Protein AF-A0A1F8F8T4-F1 (afdb_monomer_lite)

Foldseek 3Di:
DPPPPVVVVVVVVVVVVVVVVVVVVVVCVVCDPDHPVVVVVVVVVVVVVVVVVVVVVVVVVVVCCVPVVVVVVVVVVVVVVVVVVVVVVVVLVVLVVLLVVLVVLLVLLVVLLVLLVVLLVLLVVLLVVVCQQAVDCVLCVVLVVCSVCSVVVSVVLVVVSVVLVVCSVPDDSVCSVVCNVVSVVSSVVSNVSSCSNVVSVVSVVLLVVLVVCLVVLLVVLVVLLVVLVVLCPDPQHDVVLVVLLVQLVVLSVVLVVLVVPPSNHPSNSSSVSSVSSVVSSVSSNVSSVVSVVVVVCVVVVDPPPPPPPPDDDDDDDDDDDDDDDDDDDDDDDDDDDDDDDDDD

Radius of gyration: 51.49 Å; chains: 1; bounding box: 57×127×138 Å

pLDDT: mean 81.11, std 18.57, range [30.52, 96.69]

Organism: NCBI:txid1802675

Structure (mmCIF, N/CA/C/O backbone):
data_AF-A0A1F8F8T4-F1
#
_entry.id   AF-A0A1F8F8T4-F1
#
loop_
_atom_site.group_PDB
_atom_site.id
_atom_site.type_symbol
_atom_site.label_atom_id
_atom_site.label_alt_id
_atom_site.label_comp_id
_atom_site.label_asym_id
_atom_site.label_entity_id
_atom_site.label_seq_id
_atom_site.pdbx_PDB_ins_code
_atom_site.Cartn_x
_atom_site.Cartn_y
_atom_site.Cartn_z
_atom_site.occupancy
_atom_site.B_iso_or_equiv
_atom_site.auth_seq_id
_atom_site.auth_comp_id
_atom_site.auth_asym_id
_atom_site.auth_atom_id
_atom_site.pdbx_PDB_model_num
ATOM 1 N N . MET A 1 1 ? -13.991 -102.427 -106.342 1.00 53.12 1 MET A N 1
ATOM 2 C CA . MET A 1 1 ? -14.404 -103.183 -105.143 1.00 53.12 1 MET A CA 1
ATOM 3 C C . MET A 1 1 ? -13.195 -103.294 -104.207 1.00 53.12 1 MET A C 1
ATOM 5 O O . MET A 1 1 ? -12.746 -104.389 -103.933 1.00 53.12 1 MET A O 1
ATOM 9 N N . GLU A 1 2 ? -12.636 -102.164 -103.752 1.00 51.50 2 GLU A N 1
ATOM 10 C CA . GLU A 1 2 ? -11.414 -102.132 -102.910 1.00 51.50 2 GLU A CA 1
ATOM 11 C C . GLU A 1 2 ? -11.477 -101.013 -101.848 1.00 51.50 2 GLU A C 1
ATOM 13 O O . GLU A 1 2 ? -10.465 -100.485 -101.405 1.00 51.50 2 GLU A O 1
ATOM 18 N N . LEU A 1 3 ? -12.690 -100.624 -101.436 1.00 50.94 3 LEU A N 1
ATOM 19 C CA . LEU A 1 3 ? -12.916 -99.470 -100.557 1.00 50.94 3 LEU A CA 1
ATOM 20 C C . LEU A 1 3 ? -12.883 -99.793 -99.048 1.00 50.94 3 LEU A C 1
ATOM 22 O O . LEU A 1 3 ? -12.855 -98.865 -98.256 1.00 50.94 3 LEU A O 1
ATOM 26 N N . ASN A 1 4 ? -12.854 -101.060 -98.612 1.00 53.75 4 ASN A N 1
ATOM 27 C CA . ASN A 1 4 ? -13.254 -101.363 -97.223 1.00 53.75 4 ASN A CA 1
ATOM 28 C C . ASN A 1 4 ? -12.146 -101.789 -96.242 1.00 53.75 4 ASN A C 1
ATOM 30 O O . ASN A 1 4 ? -12.403 -101.779 -95.044 1.00 53.75 4 ASN A O 1
ATOM 34 N N . ASN A 1 5 ? -10.928 -102.125 -96.683 1.00 52.25 5 ASN A N 1
ATOM 35 C CA . ASN A 1 5 ? -9.870 -102.574 -95.754 1.00 52.25 5 ASN A CA 1
ATOM 36 C C . ASN A 1 5 ? -8.852 -101.485 -95.368 1.00 52.25 5 ASN A C 1
ATOM 38 O O . ASN A 1 5 ? -8.223 -101.591 -94.320 1.00 52.25 5 ASN A O 1
ATOM 42 N N . ALA A 1 6 ? -8.694 -100.426 -96.168 1.00 53.56 6 ALA A N 1
ATOM 43 C CA . ALA A 1 6 ? -7.734 -99.353 -95.882 1.00 53.56 6 ALA A CA 1
ATOM 44 C C . ALA A 1 6 ? -8.232 -98.349 -94.823 1.00 53.56 6 ALA A C 1
ATOM 46 O O . ALA A 1 6 ? -7.433 -97.667 -94.186 1.00 53.56 6 ALA A O 1
ATOM 47 N N . THR A 1 7 ? -9.546 -98.263 -94.615 1.00 58.56 7 THR A N 1
ATOM 48 C CA . THR A 1 7 ? -10.172 -97.283 -93.718 1.00 58.56 7 THR A CA 1
ATOM 49 C C . THR A 1 7 ? -9.933 -97.599 -92.241 1.00 58.56 7 THR A C 1
ATOM 51 O O . THR A 1 7 ? -9.659 -96.689 -91.467 1.00 58.56 7 THR A O 1
ATOM 54 N N . ASN A 1 8 ? -9.921 -98.878 -91.854 1.00 60.19 8 ASN A N 1
ATOM 55 C CA . ASN A 1 8 ? -9.754 -99.267 -90.447 1.00 60.19 8 ASN A CA 1
ATOM 56 C C . ASN A 1 8 ? -8.320 -99.046 -89.928 1.00 60.19 8 ASN A C 1
ATOM 58 O O . ASN A 1 8 ? -8.133 -98.662 -88.779 1.00 60.19 8 ASN A O 1
ATOM 62 N N . ALA A 1 9 ? -7.299 -99.208 -90.776 1.00 60.09 9 ALA A N 1
ATOM 63 C CA . ALA A 1 9 ? -5.903 -98.959 -90.392 1.00 60.09 9 ALA A CA 1
ATOM 64 C C . ALA A 1 9 ? -5.559 -97.457 -90.276 1.00 60.09 9 ALA A C 1
ATOM 66 O O . ALA A 1 9 ? -4.613 -97.072 -89.581 1.00 60.09 9 ALA A O 1
ATOM 67 N N . ALA A 1 10 ? -6.313 -96.593 -90.964 1.00 61.56 10 ALA A N 1
ATOM 68 C CA . ALA A 1 10 ? -6.128 -95.145 -90.901 1.00 61.56 10 ALA A CA 1
ATOM 69 C C . ALA A 1 10 ? -6.666 -94.548 -89.589 1.00 61.56 10 ALA A C 1
ATOM 71 O O . ALA A 1 10 ? -6.075 -93.607 -89.056 1.00 61.56 10 ALA A O 1
ATOM 72 N N . GLU A 1 11 ? -7.748 -95.106 -89.038 1.00 61.19 11 GLU A N 1
ATOM 73 C CA . GLU A 1 11 ? -8.345 -94.606 -87.795 1.00 61.19 11 GLU A CA 1
ATOM 74 C C . GLU A 1 11 ? -7.488 -94.907 -86.556 1.00 61.19 11 GLU A C 1
ATOM 76 O O . GLU A 1 11 ? -7.289 -94.013 -85.730 1.00 61.19 11 GLU A O 1
ATOM 81 N N . GLU A 1 12 ? -6.891 -96.100 -86.444 1.00 61.47 12 GLU A N 1
ATOM 82 C CA . GLU A 1 12 ? -6.024 -96.445 -85.300 1.00 61.47 12 GLU A CA 1
ATOM 83 C C . GLU A 1 12 ? -4.771 -95.551 -85.217 1.00 61.47 12 GLU A C 1
ATOM 85 O O . GLU A 1 12 ? -4.405 -95.074 -84.137 1.00 61.47 12 GLU A O 1
ATOM 90 N N . ASN A 1 13 ? -4.155 -95.228 -86.361 1.00 61.50 13 ASN A N 1
ATOM 91 C CA . ASN A 1 13 ? -3.002 -94.321 -86.420 1.00 61.50 13 ASN A CA 1
ATOM 92 C C . ASN A 1 13 ? -3.341 -92.892 -85.970 1.00 61.50 13 ASN A C 1
ATOM 94 O O . ASN A 1 13 ? -2.505 -92.212 -85.364 1.00 61.50 13 ASN A O 1
ATOM 98 N N . LEU A 1 14 ? -4.567 -92.436 -86.239 1.00 71.75 14 LEU A N 1
ATOM 99 C CA . LEU A 1 14 ? -5.027 -91.100 -85.870 1.00 71.75 14 LEU A CA 1
ATOM 100 C C . LEU A 1 14 ? -5.273 -90.971 -84.357 1.00 71.75 14 LEU A C 1
ATOM 102 O O . LEU A 1 14 ? -5.032 -89.915 -83.768 1.00 71.75 14 LEU A O 1
ATOM 106 N N . VAL A 1 15 ? -5.730 -92.047 -83.709 1.00 71.38 15 VAL A N 1
ATOM 107 C CA . VA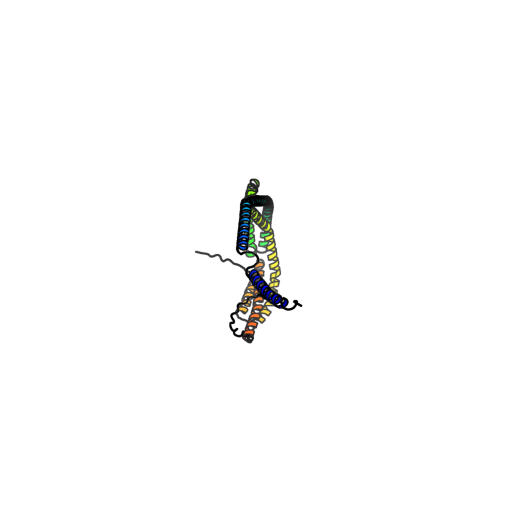L A 1 15 ? -5.910 -92.085 -82.249 1.00 71.38 15 VAL A CA 1
ATOM 108 C C . VAL A 1 15 ? -4.556 -92.045 -81.538 1.00 71.38 15 VAL A C 1
ATOM 110 O O . VAL A 1 15 ? -4.381 -91.265 -80.599 1.00 71.38 15 VAL A O 1
ATOM 113 N N . PHE A 1 16 ? -3.572 -92.808 -82.021 1.00 71.19 16 PHE A N 1
ATOM 114 C CA . PHE A 1 16 ? -2.226 -92.811 -81.446 1.00 71.19 16 PHE A CA 1
ATOM 115 C C . PHE A 1 16 ? -1.541 -91.437 -81.545 1.00 71.19 16 PHE A C 1
ATOM 117 O O . PHE A 1 16 ? -1.013 -90.930 -80.554 1.00 71.19 16 PHE A O 1
ATOM 124 N N . THR A 1 17 ? -1.608 -90.778 -82.708 1.00 71.56 17 THR A N 1
ATOM 125 C CA . THR A 1 17 ? -1.013 -89.438 -82.888 1.00 71.56 17 THR A CA 1
ATOM 126 C C . THR A 1 17 ? -1.653 -88.390 -81.981 1.00 71.56 17 THR A C 1
ATOM 128 O O . THR A 1 17 ? -0.941 -87.569 -81.400 1.00 71.56 17 THR A O 1
ATOM 131 N N . LYS A 1 18 ? -2.977 -88.435 -81.788 1.00 75.56 18 LYS A N 1
ATOM 132 C CA . LYS A 1 18 ? -3.666 -87.526 -80.858 1.00 75.56 18 LYS A CA 1
ATOM 133 C C . LYS A 1 18 ? -3.209 -87.712 -79.410 1.00 75.56 18 LYS A C 1
ATOM 135 O O . LYS A 1 18 ? -3.022 -86.717 -78.713 1.00 75.56 18 LYS A O 1
ATOM 140 N N . ALA A 1 19 ? -2.987 -88.951 -78.967 1.00 70.12 19 ALA A N 1
ATOM 141 C CA . ALA A 1 19 ? -2.512 -89.229 -77.612 1.00 70.12 19 ALA A CA 1
ATOM 142 C C . ALA A 1 19 ? -1.089 -88.690 -77.364 1.00 70.12 19 ALA A C 1
ATOM 144 O O . ALA A 1 19 ? -0.828 -88.102 -76.315 1.00 70.12 19 ALA A O 1
ATOM 145 N N . VAL A 1 20 ? -0.186 -88.813 -78.345 1.00 75.12 20 VAL A N 1
ATOM 146 C CA . VAL A 1 20 ? 1.187 -88.280 -78.253 1.00 75.12 20 VAL A CA 1
ATOM 147 C C . VAL A 1 20 ? 1.193 -86.751 -78.181 1.00 75.12 20 VAL A C 1
ATOM 149 O O . VAL A 1 20 ? 1.875 -86.177 -77.334 1.00 75.12 20 VAL A O 1
ATOM 152 N N . ILE A 1 21 ? 0.394 -86.085 -79.020 1.00 76.81 21 ILE A N 1
ATOM 153 C CA . ILE A 1 21 ? 0.291 -84.617 -79.029 1.00 76.81 21 ILE A CA 1
ATOM 154 C C . ILE A 1 21 ? -0.268 -84.104 -77.695 1.00 76.81 21 ILE A C 1
ATOM 156 O O . ILE A 1 21 ? 0.249 -83.132 -77.144 1.00 76.81 21 ILE A O 1
ATOM 160 N N . ALA A 1 22 ? -1.278 -84.779 -77.138 1.00 76.38 22 ALA A N 1
ATOM 161 C CA . ALA A 1 22 ? -1.823 -84.429 -75.828 1.00 76.38 22 ALA A CA 1
ATOM 162 C C . ALA A 1 22 ? -0.776 -84.580 -74.707 1.00 76.38 22 ALA A C 1
ATOM 164 O O . ALA A 1 22 ? -0.656 -83.695 -73.860 1.00 76.38 22 ALA A O 1
ATOM 165 N N . GLY A 1 23 ? 0.030 -85.649 -74.740 1.00 66.06 23 GLY A N 1
ATOM 166 C CA . GLY A 1 23 ? 1.131 -85.848 -73.793 1.00 66.06 23 GLY A CA 1
ATOM 167 C C . GLY A 1 23 ? 2.223 -84.774 -73.891 1.00 66.06 23 GLY A C 1
ATOM 168 O O . GLY A 1 23 ? 2.709 -84.295 -72.868 1.00 66.06 23 GLY A O 1
ATOM 169 N N . MET A 1 24 ? 2.581 -84.347 -75.106 1.00 70.19 24 MET A N 1
ATOM 170 C CA . MET A 1 24 ? 3.585 -83.295 -75.320 1.00 70.19 24 MET A CA 1
ATOM 171 C C . MET A 1 24 ? 3.094 -81.910 -74.886 1.00 70.19 24 MET A C 1
ATOM 173 O O . MET A 1 24 ? 3.857 -81.163 -74.274 1.00 70.19 24 MET A O 1
ATOM 177 N N . ASN A 1 25 ? 1.824 -81.582 -75.133 1.00 67.44 25 ASN A N 1
ATOM 178 C CA . ASN A 1 25 ? 1.254 -80.307 -74.693 1.00 67.44 25 ASN A CA 1
ATOM 179 C C . ASN A 1 25 ? 1.212 -80.195 -73.162 1.00 67.44 25 ASN A C 1
ATOM 181 O O . ASN A 1 25 ? 1.568 -79.148 -72.625 1.00 67.44 25 ASN A O 1
ATOM 185 N N . GLY A 1 26 ? 0.885 -81.284 -72.453 1.00 66.62 26 GLY A N 1
ATOM 186 C CA . GLY A 1 26 ? 0.913 -81.300 -70.985 1.00 66.62 26 GLY A CA 1
ATOM 187 C C . GLY A 1 26 ? 2.312 -81.079 -70.390 1.00 66.62 26 GLY A C 1
ATOM 188 O O . GLY A 1 26 ? 2.447 -80.479 -69.325 1.00 66.62 26 GLY A O 1
ATOM 189 N N . LEU A 1 27 ? 3.371 -81.505 -71.088 1.00 60.03 27 LEU A N 1
ATOM 190 C CA . LEU A 1 27 ? 4.754 -81.248 -70.670 1.00 60.03 27 LEU A CA 1
ATOM 191 C C . LEU A 1 27 ? 5.174 -79.786 -70.882 1.00 60.03 27 LEU A C 1
ATOM 193 O O . LEU A 1 27 ? 5.864 -79.228 -70.032 1.00 60.03 27 LEU A O 1
ATOM 197 N N . ILE A 1 28 ? 4.754 -79.151 -71.977 1.00 64.19 28 ILE A N 1
ATOM 198 C CA . ILE A 1 28 ? 5.074 -77.741 -72.262 1.00 64.19 28 ILE A CA 1
ATOM 199 C C . ILE A 1 28 ? 4.410 -76.818 -71.229 1.00 64.19 28 ILE A C 1
ATOM 201 O O . ILE A 1 28 ? 5.055 -75.911 -70.699 1.00 64.19 28 ILE A O 1
ATOM 205 N N . GLU A 1 29 ? 3.162 -77.110 -70.862 1.00 64.56 29 GLU A N 1
ATOM 206 C CA . GLU A 1 29 ? 2.413 -76.331 -69.873 1.00 64.56 29 GLU A CA 1
ATOM 207 C C . GLU A 1 29 ? 3.038 -76.410 -68.465 1.00 64.56 29 GLU A C 1
ATOM 209 O O . GLU A 1 29 ? 3.056 -75.417 -67.736 1.00 64.56 29 GLU A O 1
ATOM 214 N N . PHE A 1 30 ? 3.641 -77.549 -68.096 1.00 62.06 30 PHE A N 1
ATOM 215 C CA . PHE A 1 30 ? 4.267 -77.729 -66.780 1.00 62.06 30 PHE A CA 1
ATOM 216 C C . PHE A 1 30 ? 5.595 -76.963 -66.612 1.00 62.06 30 PHE A C 1
ATOM 218 O O . PHE A 1 30 ? 5.908 -76.504 -65.513 1.00 62.06 30 PHE A O 1
ATOM 225 N N . PHE A 1 31 ? 6.385 -76.789 -67.679 1.00 61.19 31 PHE A N 1
ATOM 226 C CA . PHE A 1 31 ? 7.677 -76.081 -67.613 1.00 61.19 31 PHE A CA 1
ATOM 227 C C . PHE A 1 31 ? 7.585 -74.578 -67.958 1.00 61.19 31 PHE A C 1
ATOM 229 O O . PHE A 1 31 ? 8.476 -73.797 -67.586 1.00 61.19 31 PHE A O 1
ATOM 236 N N . GLY A 1 32 ? 6.469 -74.157 -68.563 1.00 60.25 32 GLY A N 1
ATOM 237 C CA . GLY A 1 32 ? 6.180 -72.783 -68.968 1.00 60.25 32 GLY A CA 1
ATOM 238 C C . GLY A 1 32 ? 6.978 -72.336 -70.199 1.00 60.25 32 GLY A C 1
ATOM 239 O O . GLY A 1 32 ? 8.147 -72.676 -70.356 1.00 60.25 32 GLY A O 1
ATOM 240 N N . ASP A 1 33 ? 6.361 -71.501 -71.041 1.00 61.91 33 ASP A N 1
ATOM 241 C CA . ASP A 1 33 ? 6.831 -71.163 -72.400 1.00 61.91 33 ASP A CA 1
ATOM 242 C C . ASP A 1 33 ? 8.213 -70.489 -72.501 1.00 61.91 33 ASP A C 1
ATOM 244 O O . ASP A 1 33 ? 8.780 -70.405 -73.591 1.00 61.91 33 ASP A O 1
ATOM 248 N N . LYS A 1 34 ? 8.783 -69.996 -71.391 1.00 62.91 34 LYS A N 1
ATOM 249 C CA . LYS A 1 34 ? 10.108 -69.356 -71.380 1.00 62.91 34 LYS A CA 1
ATOM 250 C C . LYS A 1 34 ? 11.128 -70.162 -70.567 1.00 62.91 34 LYS A C 1
ATOM 252 O O . LYS A 1 34 ? 10.899 -70.418 -69.373 1.00 62.91 34 LYS A O 1
ATOM 257 N N . PRO A 1 35 ? 12.297 -70.492 -71.150 1.00 64.69 35 PRO A N 1
ATOM 258 C CA . PRO A 1 35 ? 13.330 -71.250 -70.459 1.00 64.69 35 PRO A CA 1
ATOM 259 C C . PRO A 1 35 ? 13.808 -70.498 -69.208 1.00 64.69 35 PRO A C 1
ATOM 261 O O . PRO A 1 35 ? 13.933 -69.274 -69.202 1.00 64.69 35 PRO A O 1
ATOM 264 N N . TYR A 1 36 ? 14.086 -71.237 -68.130 1.00 64.25 36 TYR A N 1
ATOM 265 C CA . TYR A 1 36 ? 14.508 -70.703 -66.824 1.00 64.25 36 TYR A CA 1
ATOM 266 C C . TYR A 1 36 ? 15.645 -69.665 -66.920 1.00 64.25 36 TYR A C 1
ATOM 268 O O . TYR A 1 36 ? 15.632 -68.669 -66.197 1.00 64.25 36 TYR A O 1
ATOM 276 N N . ALA A 1 37 ? 16.574 -69.856 -67.862 1.00 68.06 37 ALA A N 1
ATOM 277 C CA . ALA A 1 37 ? 17.683 -68.941 -68.122 1.00 68.06 37 ALA A CA 1
ATOM 278 C C . ALA A 1 37 ? 17.226 -67.504 -68.444 1.00 68.06 37 ALA A C 1
ATOM 280 O O . ALA A 1 37 ? 17.766 -66.561 -67.872 1.00 68.06 37 ALA A O 1
ATOM 281 N N . GLN A 1 38 ? 16.177 -67.325 -69.256 1.00 72.56 38 GLN A N 1
ATOM 282 C CA . GLN A 1 38 ? 15.666 -65.991 -69.601 1.00 72.56 38 GLN A CA 1
ATOM 283 C C . GLN A 1 38 ? 15.030 -65.281 -68.401 1.00 72.56 38 GLN A C 1
ATOM 285 O O . GLN A 1 38 ? 15.257 -64.094 -68.192 1.00 72.56 38 GLN A O 1
ATOM 290 N N . ARG A 1 39 ? 14.286 -66.005 -67.554 1.00 66.19 39 ARG A N 1
ATOM 291 C CA . ARG A 1 39 ? 13.703 -65.429 -66.325 1.00 66.19 39 ARG A CA 1
ATOM 292 C C . ARG A 1 39 ? 14.780 -65.003 -65.323 1.00 66.19 39 ARG A C 1
ATOM 294 O O . ARG A 1 39 ? 14.593 -64.032 -64.593 1.00 66.19 39 ARG A O 1
ATOM 301 N N . LEU A 1 40 ? 15.902 -65.724 -65.279 1.00 72.94 40 LEU A N 1
ATOM 302 C CA . LEU A 1 40 ? 17.042 -65.379 -64.432 1.00 72.94 40 LEU A CA 1
ATOM 303 C C . LEU A 1 40 ? 17.775 -64.129 -64.948 1.00 72.94 40 LEU A C 1
ATOM 305 O O . LEU A 1 40 ? 18.176 -63.286 -64.150 1.00 72.94 40 LEU A O 1
ATOM 309 N N . GLU A 1 41 ? 17.915 -63.983 -66.266 1.00 76.38 41 GLU A N 1
ATOM 310 C CA . GLU A 1 41 ? 18.515 -62.800 -66.894 1.00 76.38 41 GLU A CA 1
ATOM 311 C C . GLU A 1 41 ? 17.643 -61.550 -66.746 1.00 76.38 41 GLU A C 1
ATOM 313 O O . GLU A 1 41 ? 18.154 -60.495 -66.375 1.00 76.38 41 GLU A O 1
ATOM 318 N N . GLU A 1 42 ? 16.326 -61.667 -66.935 1.00 75.12 42 GLU A N 1
ATOM 319 C CA . GLU A 1 42 ? 15.382 -60.563 -66.716 1.00 75.12 42 GLU A CA 1
ATOM 320 C C . GLU A 1 42 ? 15.417 -60.070 -65.258 1.00 75.12 42 GLU A C 1
ATOM 322 O O . GLU A 1 42 ? 15.421 -58.862 -65.016 1.00 75.12 42 GLU A O 1
ATOM 327 N N . ARG A 1 43 ? 15.522 -60.981 -64.276 1.00 77.62 43 ARG A N 1
ATOM 328 C CA . ARG A 1 43 ? 15.683 -60.611 -62.858 1.00 77.62 43 ARG A CA 1
ATOM 329 C C . ARG A 1 43 ? 17.013 -59.917 -62.584 1.00 77.62 43 ARG A C 1
ATOM 331 O O . ARG A 1 43 ? 17.017 -58.901 -61.901 1.00 77.62 43 ARG A O 1
ATOM 338 N N . ARG A 1 44 ? 18.119 -60.398 -63.163 1.00 77.50 44 ARG A N 1
ATOM 339 C CA . ARG A 1 44 ? 19.433 -59.741 -63.037 1.00 77.50 44 ARG A CA 1
ATOM 340 C C . ARG A 1 44 ? 19.437 -58.342 -63.648 1.00 77.50 44 ARG A C 1
ATOM 342 O O . ARG A 1 44 ? 19.994 -57.429 -63.054 1.00 77.50 44 ARG A O 1
ATOM 349 N N . LEU A 1 45 ? 18.791 -58.155 -64.799 1.00 79.81 45 LEU A N 1
ATOM 350 C CA . LEU A 1 45 ? 18.653 -56.843 -65.438 1.00 79.81 45 LEU A CA 1
ATOM 351 C C . LEU A 1 45 ? 17.756 -55.900 -64.626 1.00 79.81 45 LEU A C 1
ATOM 353 O O . LEU A 1 45 ? 18.049 -54.710 -64.536 1.00 79.81 45 LEU A O 1
ATOM 357 N N . ALA A 1 46 ? 16.685 -56.410 -64.014 1.00 79.19 46 ALA A N 1
ATOM 358 C CA . ALA A 1 46 ? 15.830 -55.624 -63.128 1.00 79.19 46 ALA A CA 1
ATOM 359 C C . ALA A 1 46 ? 16.555 -55.221 -61.832 1.00 79.19 46 ALA A C 1
ATOM 361 O O . ALA A 1 46 ? 16.453 -54.071 -61.415 1.00 79.19 46 ALA A O 1
ATOM 362 N N . GLU A 1 47 ? 17.333 -56.127 -61.234 1.00 80.44 47 GLU A N 1
ATOM 363 C CA . GLU A 1 47 ? 18.170 -55.841 -60.060 1.00 80.44 47 GLU A CA 1
ATOM 364 C C . GLU A 1 47 ? 19.282 -54.834 -60.381 1.00 80.44 47 GLU A C 1
ATOM 366 O O . GLU A 1 47 ? 19.543 -53.937 -59.583 1.00 80.44 47 GLU A O 1
ATOM 371 N N . GLN A 1 48 ? 19.899 -54.925 -61.564 1.00 80.62 48 GLN A N 1
ATOM 372 C CA . GLN A 1 48 ? 20.893 -53.949 -62.021 1.00 80.62 48 GLN A CA 1
ATOM 373 C C . GLN A 1 48 ? 20.278 -52.566 -62.240 1.00 80.62 48 GLN A C 1
ATOM 375 O O . GLN A 1 48 ? 20.826 -51.582 -61.753 1.00 80.62 48 GLN A O 1
ATOM 380 N N . LYS A 1 49 ? 19.110 -52.482 -62.888 1.00 80.75 49 LYS A N 1
ATOM 381 C CA . LYS A 1 49 ? 18.392 -51.210 -63.065 1.00 80.75 49 LYS A CA 1
ATOM 382 C C . LYS A 1 49 ? 17.947 -50.607 -61.734 1.00 80.75 49 LYS A C 1
ATOM 384 O O . LYS A 1 49 ? 18.123 -49.412 -61.530 1.00 80.75 49 LYS A O 1
ATOM 389 N N . ALA A 1 50 ? 17.436 -51.422 -60.811 1.00 79.06 50 ALA A N 1
ATOM 390 C CA . ALA A 1 50 ? 17.081 -50.963 -59.470 1.00 79.06 50 ALA A CA 1
ATOM 391 C C . ALA A 1 50 ? 18.313 -50.434 -58.713 1.00 79.06 50 ALA A C 1
ATOM 393 O O . ALA A 1 50 ? 18.259 -49.359 -58.122 1.00 79.06 50 ALA A O 1
ATOM 394 N N . ALA A 1 51 ? 19.450 -51.132 -58.803 1.00 79.38 51 ALA A N 1
ATOM 395 C CA . ALA A 1 51 ? 20.700 -50.691 -58.191 1.00 79.38 51 ALA A CA 1
ATOM 396 C C . ALA A 1 51 ? 21.256 -49.398 -58.821 1.00 79.38 51 ALA A C 1
ATOM 398 O O . ALA A 1 51 ? 21.843 -48.575 -58.116 1.00 79.38 51 ALA A O 1
ATOM 399 N N . GLU A 1 52 ? 21.085 -49.197 -60.129 1.00 80.69 52 GLU A N 1
ATOM 400 C CA . GLU A 1 52 ? 21.462 -47.957 -60.818 1.00 80.69 52 GLU A CA 1
ATOM 401 C C . GLU A 1 52 ? 20.551 -46.785 -60.436 1.00 80.69 52 GLU A C 1
ATOM 403 O O . GLU A 1 52 ? 21.044 -45.698 -60.130 1.00 80.69 52 GLU A O 1
ATOM 408 N N . GLU A 1 53 ? 19.236 -47.000 -60.370 1.00 80.88 53 GLU A N 1
ATOM 409 C CA . GLU A 1 53 ? 18.282 -45.989 -59.906 1.00 80.88 53 GLU A CA 1
ATOM 410 C C . GLU A 1 53 ? 18.533 -45.590 -58.447 1.00 80.88 53 GLU A C 1
ATOM 412 O O . GLU A 1 53 ? 18.498 -44.401 -58.115 1.00 80.88 53 GLU A O 1
ATOM 417 N N . ASP A 1 54 ? 18.855 -46.553 -57.580 1.00 80.62 54 ASP A N 1
ATOM 418 C CA . ASP A 1 54 ? 19.204 -46.289 -56.184 1.00 80.62 54 ASP A CA 1
ATOM 419 C C . ASP A 1 54 ? 20.514 -45.498 -56.061 1.00 80.62 54 ASP A C 1
ATOM 421 O O . ASP A 1 54 ? 20.611 -44.591 -55.229 1.00 80.62 54 ASP A O 1
ATOM 425 N N . ARG A 1 55 ? 21.503 -45.760 -56.927 1.00 80.56 55 ARG A N 1
ATOM 426 C CA . ARG A 1 55 ? 22.735 -44.956 -57.000 1.00 80.56 55 ARG A CA 1
ATOM 427 C C . ARG A 1 55 ? 22.456 -43.525 -57.443 1.00 80.56 55 ARG A C 1
ATOM 429 O O . ARG A 1 55 ? 22.938 -42.596 -56.799 1.00 80.56 55 ARG A O 1
ATOM 436 N N . LEU A 1 56 ? 21.633 -43.330 -58.473 1.00 81.62 56 LEU A N 1
ATOM 437 C CA . LEU A 1 56 ? 21.258 -41.994 -58.946 1.00 81.62 56 LEU A CA 1
ATOM 438 C C . LEU A 1 56 ? 20.483 -41.212 -57.878 1.00 81.62 56 LEU A C 1
ATOM 440 O O . LEU A 1 56 ? 20.756 -40.033 -57.657 1.00 81.62 56 LEU A O 1
ATOM 444 N N . ARG A 1 57 ? 19.566 -41.863 -57.151 1.00 78.50 57 ARG A N 1
ATOM 445 C CA . ARG A 1 57 ? 18.861 -41.251 -56.010 1.00 78.50 57 ARG A CA 1
ATOM 446 C C . ARG A 1 57 ? 19.817 -40.910 -54.868 1.00 78.50 57 ARG A C 1
ATOM 448 O O . ARG A 1 57 ? 19.695 -39.839 -54.270 1.00 78.50 57 ARG A O 1
ATOM 455 N N . ALA A 1 58 ? 20.788 -41.773 -54.571 1.00 80.50 58 ALA A N 1
ATOM 456 C CA . ALA A 1 58 ? 21.808 -41.505 -53.559 1.00 80.50 58 ALA A CA 1
ATOM 457 C C . ALA A 1 58 ? 22.705 -40.312 -53.945 1.00 80.50 58 ALA A C 1
ATOM 459 O O . ALA A 1 58 ? 23.003 -39.458 -53.111 1.00 80.50 58 ALA A O 1
ATOM 460 N N . GLU A 1 59 ? 23.091 -40.192 -55.215 1.00 82.31 59 GLU A N 1
ATOM 461 C CA . GLU A 1 59 ? 23.874 -39.058 -55.716 1.00 82.31 59 G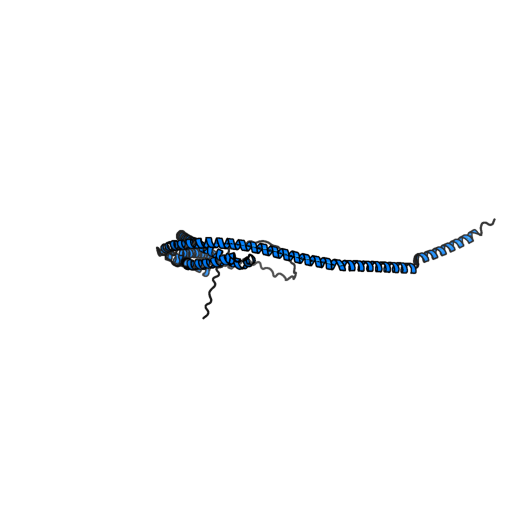LU A CA 1
ATOM 462 C C . GLU A 1 59 ? 23.069 -37.754 -55.738 1.00 82.31 59 GLU A C 1
ATOM 464 O O . GLU A 1 59 ? 23.566 -36.714 -55.297 1.00 82.31 59 GLU A O 1
ATOM 469 N N . GLN A 1 60 ? 21.804 -37.796 -56.162 1.00 81.12 60 GLN A N 1
ATOM 470 C CA . GLN A 1 60 ? 20.917 -36.631 -56.138 1.00 81.12 60 GLN A CA 1
ATOM 471 C C . GLN A 1 60 ? 20.646 -36.150 -54.708 1.00 81.12 60 GLN A C 1
ATOM 473 O O . GLN A 1 60 ? 20.731 -34.952 -54.439 1.00 81.12 60 GLN A O 1
ATOM 478 N N . THR A 1 61 ? 20.385 -37.061 -53.767 1.00 79.50 61 THR A N 1
ATOM 479 C CA . THR A 1 61 ? 20.176 -36.705 -52.352 1.00 79.50 61 THR A CA 1
ATOM 480 C C . THR A 1 61 ? 21.448 -36.176 -51.699 1.00 79.50 61 THR A C 1
ATOM 482 O O . THR A 1 61 ? 21.384 -35.188 -50.969 1.00 79.50 61 THR A O 1
ATOM 485 N N . LYS A 1 62 ? 22.615 -36.755 -52.004 1.00 81.56 62 LYS A N 1
ATOM 486 C CA . LYS A 1 62 ? 23.912 -36.247 -51.538 1.00 81.56 62 LYS A CA 1
ATOM 487 C C . LYS A 1 62 ? 24.173 -34.831 -52.048 1.00 81.56 62 LYS A C 1
ATOM 489 O O . LYS A 1 62 ? 24.534 -33.961 -51.259 1.00 81.56 62 LYS A O 1
ATOM 494 N N . THR A 1 63 ? 23.955 -34.592 -53.340 1.00 80.19 63 THR A N 1
ATOM 495 C CA . THR A 1 63 ? 24.135 -33.269 -53.957 1.00 80.19 63 THR A CA 1
ATOM 496 C C . THR A 1 63 ? 23.148 -32.257 -53.373 1.00 80.19 63 THR A C 1
ATOM 498 O O . THR A 1 63 ? 23.546 -31.160 -52.992 1.00 80.19 63 THR A O 1
ATOM 501 N N . PHE A 1 64 ? 21.878 -32.638 -53.201 1.00 82.69 64 PHE A N 1
ATOM 502 C CA . PHE A 1 64 ? 20.870 -31.801 -52.549 1.00 82.69 64 PHE A CA 1
ATOM 503 C C . PHE A 1 64 ? 21.254 -31.454 -51.106 1.00 82.69 64 PHE A C 1
ATOM 505 O O . PHE A 1 64 ? 21.229 -30.282 -50.745 1.00 82.69 64 PHE A O 1
ATOM 512 N N . LEU A 1 65 ? 21.666 -32.429 -50.288 1.00 84.69 65 LEU A N 1
ATOM 513 C CA . LEU A 1 65 ? 22.095 -32.194 -48.903 1.00 84.69 65 LEU A CA 1
ATOM 514 C C . LEU A 1 65 ? 23.345 -31.309 -48.822 1.00 84.69 65 LEU A C 1
ATOM 516 O O . LEU A 1 65 ? 23.422 -30.456 -47.938 1.00 84.69 65 LEU A O 1
ATOM 520 N N . MET A 1 66 ? 24.286 -31.467 -49.759 1.00 82.75 66 MET A N 1
ATOM 521 C CA . MET A 1 66 ? 25.515 -30.670 -49.824 1.00 82.75 66 MET A CA 1
ATOM 522 C C . MET A 1 66 ? 25.236 -29.172 -50.000 1.00 82.75 66 MET A C 1
ATOM 524 O O . MET A 1 66 ? 26.003 -28.361 -49.490 1.00 82.75 66 MET A O 1
ATOM 528 N N . PHE A 1 67 ? 24.132 -28.800 -50.656 1.00 84.44 67 PHE A N 1
ATOM 529 C CA . PHE A 1 67 ? 23.721 -27.401 -50.811 1.00 84.44 67 PHE A CA 1
ATOM 530 C C . PHE A 1 67 ? 22.639 -26.977 -49.806 1.00 84.44 67 PHE A C 1
ATOM 532 O O . PHE A 1 67 ? 22.738 -25.906 -49.217 1.00 84.44 67 PHE A O 1
ATOM 539 N N . ALA A 1 68 ? 21.640 -27.817 -49.536 1.00 87.00 68 ALA A N 1
ATOM 540 C CA . ALA A 1 68 ? 20.514 -27.478 -48.668 1.00 87.00 68 ALA A CA 1
ATOM 541 C C . ALA A 1 68 ? 20.940 -27.235 -47.211 1.00 87.00 68 ALA A C 1
ATOM 543 O O . ALA A 1 68 ? 20.485 -26.271 -46.595 1.00 87.00 68 ALA A O 1
ATOM 544 N N . VAL A 1 69 ? 21.834 -28.065 -46.662 1.00 85.69 69 VAL A N 1
ATOM 545 C CA . VAL A 1 69 ? 22.308 -27.927 -45.273 1.00 85.69 69 VAL A CA 1
ATOM 546 C C . VAL A 1 69 ? 23.031 -26.590 -45.044 1.00 85.69 69 VAL A C 1
ATOM 548 O O . VAL A 1 69 ? 22.628 -25.869 -44.127 1.00 85.69 69 VAL A O 1
ATOM 551 N N . PRO A 1 70 ? 24.035 -26.186 -45.852 1.00 89.62 70 PRO A N 1
ATOM 552 C CA . PRO A 1 70 ? 24.664 -24.881 -45.673 1.00 89.62 70 PRO A CA 1
ATOM 553 C C . PRO A 1 70 ? 23.704 -23.720 -45.952 1.00 89.62 70 PRO A C 1
ATOM 555 O O . PRO A 1 70 ? 23.750 -22.730 -45.225 1.00 89.62 70 PRO A O 1
ATOM 558 N N . THR A 1 71 ? 22.789 -23.824 -46.924 1.00 89.81 71 THR A N 1
ATOM 559 C CA . THR A 1 71 ? 21.796 -22.762 -47.170 1.00 89.81 71 THR A CA 1
ATOM 560 C C . THR A 1 71 ? 20.873 -22.550 -45.968 1.00 89.81 71 THR A C 1
ATOM 562 O O . THR A 1 71 ? 20.679 -21.413 -45.538 1.00 89.81 71 THR A O 1
ATOM 565 N N . VAL A 1 72 ? 20.342 -23.623 -45.374 1.00 91.38 72 VAL A N 1
ATOM 566 C CA . VAL A 1 72 ? 19.505 -23.531 -44.165 1.00 91.38 72 VAL A CA 1
ATOM 567 C C . VAL A 1 72 ? 20.311 -22.997 -42.979 1.00 91.38 72 VAL A C 1
ATOM 569 O O . VAL A 1 72 ? 19.807 -22.156 -42.235 1.00 91.38 72 VAL A O 1
ATOM 572 N N . ALA A 1 73 ? 21.573 -23.410 -42.825 1.00 91.06 73 ALA A N 1
ATOM 573 C CA . ALA A 1 73 ? 22.450 -22.892 -41.777 1.00 91.06 73 ALA A CA 1
ATOM 574 C C . ALA A 1 73 ? 22.690 -21.377 -41.916 1.00 91.06 73 ALA A C 1
ATOM 576 O O . ALA A 1 73 ? 22.575 -20.644 -40.934 1.00 91.06 73 ALA A O 1
ATOM 577 N N . VAL A 1 74 ? 22.942 -20.882 -43.133 1.00 93.94 74 VAL A N 1
ATOM 578 C CA . VAL A 1 74 ? 23.096 -19.441 -43.405 1.00 93.94 74 VAL A CA 1
ATOM 579 C C . VAL A 1 74 ? 21.809 -18.680 -43.085 1.00 93.94 74 VAL A C 1
ATOM 581 O O . VAL A 1 74 ? 21.861 -17.647 -42.418 1.00 93.94 74 VAL A O 1
ATOM 584 N N . LEU A 1 75 ? 20.644 -19.196 -43.491 1.00 93.75 75 LEU A N 1
ATOM 585 C CA . LEU A 1 75 ? 19.353 -18.574 -43.178 1.00 93.75 75 LEU A CA 1
ATOM 586 C C . LEU A 1 75 ? 19.072 -18.539 -41.670 1.00 93.75 75 LEU A C 1
ATOM 588 O O . LEU A 1 75 ? 18.567 -17.534 -41.171 1.00 93.75 75 LEU A O 1
ATOM 592 N N . ALA A 1 76 ? 19.437 -19.588 -40.930 1.00 92.31 76 ALA A N 1
ATOM 593 C CA . ALA A 1 76 ? 19.306 -19.618 -39.476 1.00 92.31 76 ALA A CA 1
ATOM 594 C C . ALA A 1 76 ? 20.195 -18.559 -38.800 1.00 92.31 76 ALA A C 1
ATOM 596 O O . ALA A 1 76 ? 19.729 -17.839 -37.915 1.00 92.31 76 ALA A O 1
ATOM 597 N N . VAL A 1 77 ? 21.446 -18.404 -39.251 1.00 93.62 77 VAL A N 1
ATOM 598 C CA . VAL A 1 77 ? 22.365 -17.368 -38.746 1.00 93.62 77 VAL A CA 1
ATOM 599 C C . VAL A 1 77 ? 21.840 -15.965 -39.060 1.00 93.62 77 VAL A C 1
ATOM 601 O O . VAL A 1 77 ? 21.807 -15.112 -38.174 1.00 93.62 77 VAL A O 1
ATOM 604 N N . LEU A 1 78 ? 21.362 -15.721 -40.284 1.00 93.06 78 LEU A N 1
ATOM 605 C CA . LEU A 1 78 ? 20.741 -14.445 -40.654 1.00 93.06 78 LEU A CA 1
ATOM 606 C C . LEU A 1 78 ? 19.489 -14.159 -39.812 1.00 93.06 78 LEU A C 1
ATOM 608 O O . LEU A 1 78 ? 19.323 -13.043 -39.320 1.00 93.06 78 LEU A O 1
ATOM 612 N N . GLY A 1 79 ? 18.647 -15.169 -39.580 1.00 93.06 79 GLY A N 1
ATOM 613 C CA . GLY A 1 79 ? 17.482 -15.072 -38.702 1.00 93.06 79 GLY A CA 1
ATOM 614 C C . GLY A 1 79 ? 17.855 -14.695 -37.265 1.00 93.06 79 GLY A C 1
ATOM 615 O O . GLY A 1 79 ? 17.231 -13.803 -36.687 1.00 93.06 79 GLY A O 1
ATOM 616 N N . LEU A 1 80 ? 18.912 -15.300 -36.709 1.00 93.44 80 LEU A N 1
ATOM 617 C CA . LEU A 1 80 ? 19.444 -14.948 -35.387 1.00 93.44 80 LEU A CA 1
ATOM 618 C C . LEU A 1 80 ? 19.951 -13.502 -35.340 1.00 93.44 80 LEU A C 1
ATOM 620 O O . LEU A 1 80 ? 19.618 -12.772 -34.408 1.00 93.44 80 LEU A O 1
ATOM 624 N N . ILE A 1 81 ? 20.691 -13.054 -36.359 1.00 93.75 81 ILE A N 1
ATOM 625 C CA . ILE A 1 81 ? 21.175 -11.667 -36.451 1.00 93.75 81 ILE A CA 1
ATOM 626 C C . ILE A 1 81 ? 19.995 -10.685 -36.474 1.00 93.75 81 ILE A C 1
ATOM 628 O O . ILE A 1 81 ? 19.983 -9.714 -35.713 1.00 93.75 81 ILE A O 1
ATOM 632 N N . ILE A 1 82 ? 18.972 -10.949 -37.295 1.00 94.12 82 ILE A N 1
ATOM 633 C CA . ILE A 1 82 ? 17.760 -10.119 -37.374 1.00 94.12 82 ILE A CA 1
ATOM 634 C C . ILE A 1 82 ? 17.041 -10.085 -36.021 1.00 94.12 82 ILE A C 1
ATOM 636 O O . ILE A 1 82 ? 16.655 -9.008 -35.559 1.00 94.12 82 ILE A O 1
ATOM 640 N N . ALA A 1 83 ? 16.900 -11.234 -35.352 1.00 93.69 83 ALA A N 1
ATOM 641 C CA . ALA A 1 83 ? 16.290 -11.318 -34.029 1.00 93.69 83 ALA A CA 1
ATOM 642 C C . ALA A 1 83 ? 17.071 -10.500 -32.984 1.00 93.69 83 ALA A C 1
ATOM 644 O O . ALA A 1 83 ? 16.463 -9.741 -32.226 1.00 93.69 83 ALA A O 1
ATOM 645 N N . CYS A 1 84 ? 18.406 -10.571 -32.984 1.00 93.81 84 CYS A N 1
ATOM 646 C CA . CYS A 1 84 ? 19.261 -9.762 -32.113 1.00 93.81 84 CYS A CA 1
ATOM 647 C C . CYS A 1 84 ? 19.103 -8.256 -32.377 1.00 93.81 84 CYS A C 1
ATOM 649 O O . CYS A 1 84 ? 18.985 -7.474 -31.430 1.00 93.81 84 CYS A O 1
ATOM 651 N N . ILE A 1 85 ? 19.047 -7.832 -33.645 1.00 94.56 85 ILE A N 1
ATOM 652 C CA . ILE A 1 85 ? 18.827 -6.424 -34.016 1.00 94.56 85 ILE A CA 1
ATOM 653 C C . ILE A 1 85 ? 17.443 -5.954 -33.553 1.00 94.56 85 ILE A C 1
ATOM 655 O O . ILE A 1 85 ? 17.318 -4.869 -32.978 1.00 94.56 85 ILE A O 1
ATOM 659 N N . ALA A 1 86 ? 16.403 -6.764 -33.763 1.00 93.44 86 ALA A N 1
ATOM 660 C CA . ALA A 1 86 ? 15.047 -6.450 -33.325 1.00 93.44 86 ALA A CA 1
ATOM 661 C C . ALA A 1 86 ? 14.954 -6.346 -31.794 1.00 93.44 86 ALA A C 1
ATOM 663 O O . ALA A 1 86 ? 14.371 -5.389 -31.278 1.00 93.44 86 ALA A O 1
ATOM 664 N N . ALA A 1 87 ? 15.569 -7.280 -31.062 1.00 93.25 87 ALA A N 1
ATOM 665 C CA . ALA A 1 87 ? 15.641 -7.253 -29.603 1.00 93.25 87 ALA A CA 1
ATOM 666 C C . ALA A 1 87 ? 16.362 -5.995 -29.096 1.00 93.25 87 ALA A C 1
ATOM 668 O O . ALA A 1 87 ? 15.857 -5.313 -28.202 1.00 93.25 87 ALA A O 1
ATOM 669 N N . LYS A 1 88 ? 17.489 -5.627 -29.722 1.00 93.94 88 LYS A N 1
ATOM 670 C CA . LYS A 1 88 ? 18.220 -4.396 -29.404 1.00 93.94 88 LYS A CA 1
ATOM 671 C C . LYS A 1 88 ? 17.357 -3.155 -29.636 1.00 93.94 88 LYS A C 1
ATOM 673 O O . LYS A 1 88 ? 17.212 -2.358 -28.718 1.00 93.94 88 LYS A O 1
ATOM 678 N N . ARG A 1 89 ? 16.712 -3.017 -30.801 1.00 92.81 89 ARG A N 1
ATOM 679 C CA . ARG A 1 89 ? 15.822 -1.875 -31.099 1.00 92.81 89 ARG A CA 1
ATOM 680 C C . ARG A 1 89 ? 14.670 -1.754 -30.103 1.00 92.81 89 ARG A C 1
ATOM 682 O O . ARG A 1 89 ? 14.360 -0.651 -29.663 1.00 92.81 89 ARG A O 1
ATOM 689 N N . ARG A 1 90 ? 14.055 -2.877 -29.712 1.00 93.62 90 ARG A N 1
ATOM 690 C CA . ARG A 1 90 ? 13.007 -2.891 -28.677 1.00 93.62 90 ARG A CA 1
ATOM 691 C C . ARG A 1 90 ? 13.541 -2.400 -27.335 1.00 93.62 90 ARG A C 1
ATOM 693 O O . ARG A 1 90 ? 12.896 -1.574 -26.697 1.00 93.62 90 ARG A O 1
ATOM 700 N N . ARG A 1 91 ? 14.726 -2.865 -26.929 1.00 93.38 91 ARG A N 1
ATOM 701 C CA . ARG A 1 91 ? 15.376 -2.426 -25.688 1.00 93.38 91 ARG A CA 1
ATOM 702 C C . ARG A 1 91 ? 15.727 -0.938 -25.720 1.00 93.38 91 ARG A C 1
ATOM 704 O O . ARG A 1 91 ? 15.497 -0.255 -24.731 1.00 93.38 91 ARG A O 1
ATOM 711 N N . GLU A 1 92 ? 16.223 -0.426 -26.842 1.00 93.06 92 GLU A N 1
ATOM 712 C CA . GLU A 1 92 ? 16.485 1.007 -27.021 1.00 93.06 92 GLU A CA 1
ATOM 713 C C . GLU A 1 92 ? 15.201 1.836 -26.918 1.00 93.06 92 GLU A C 1
ATOM 715 O O . GLU A 1 92 ? 15.176 2.837 -26.206 1.00 93.06 92 GLU A O 1
ATOM 720 N N . GLY A 1 93 ? 14.123 1.406 -27.582 1.00 93.81 93 GLY A N 1
ATOM 721 C CA . GLY A 1 93 ? 12.817 2.060 -27.492 1.00 93.81 93 GLY A CA 1
ATOM 722 C C . GLY A 1 93 ? 12.271 2.083 -26.064 1.00 93.81 93 GLY A C 1
ATOM 723 O O . GLY A 1 93 ? 11.843 3.133 -25.591 1.00 93.81 93 GLY A O 1
ATOM 724 N N . TYR A 1 94 ? 12.360 0.954 -25.355 1.00 94.88 94 TYR A N 1
ATOM 725 C CA . TYR A 1 94 ? 11.985 0.854 -23.943 1.00 94.88 94 TYR A CA 1
ATOM 726 C C . TYR A 1 94 ? 12.775 1.833 -23.067 1.00 94.88 94 TYR A C 1
ATOM 728 O O . TYR A 1 94 ? 12.179 2.600 -22.318 1.00 94.88 94 TYR A O 1
ATOM 736 N N . LEU A 1 95 ? 14.104 1.851 -23.192 1.00 94.69 95 LEU A N 1
ATOM 737 C CA . LEU A 1 95 ? 14.962 2.701 -22.366 1.00 94.69 95 LEU A CA 1
ATOM 738 C C . LEU A 1 95 ? 14.762 4.196 -22.653 1.00 94.69 95 LEU A C 1
ATOM 740 O O . LEU A 1 95 ? 14.743 4.995 -21.723 1.00 94.69 95 LEU A O 1
ATOM 744 N N . LYS A 1 96 ? 14.546 4.582 -23.918 1.00 94.00 96 LYS A N 1
ATOM 745 C CA . LYS A 1 96 ? 14.166 5.960 -24.276 1.00 94.00 96 LYS A CA 1
ATOM 746 C C . LYS A 1 96 ? 12.814 6.352 -23.682 1.00 94.00 96 LYS A C 1
ATOM 748 O O . LYS A 1 96 ? 12.678 7.455 -23.167 1.00 94.00 96 LYS A O 1
ATOM 753 N N . GLY A 1 97 ? 11.831 5.452 -23.737 1.00 94.94 97 GLY A N 1
ATOM 754 C CA . GLY A 1 97 ? 10.528 5.671 -23.109 1.00 94.94 97 GLY A CA 1
ATOM 755 C C . GLY A 1 97 ? 10.648 5.856 -21.597 1.00 94.94 97 GLY A C 1
ATOM 756 O O . GLY A 1 97 ? 10.074 6.794 -21.049 1.00 94.94 97 GLY A O 1
ATOM 757 N N . LEU A 1 98 ? 11.454 5.014 -20.946 1.00 94.75 98 LEU A N 1
ATOM 758 C CA . LEU A 1 98 ? 11.711 5.086 -19.511 1.00 94.75 98 LEU A CA 1
ATOM 759 C C . LEU A 1 98 ? 12.452 6.367 -19.117 1.00 94.75 98 LEU A C 1
ATOM 761 O O . LEU A 1 98 ? 12.132 6.954 -18.094 1.00 94.75 98 LEU A O 1
ATOM 765 N N . PHE A 1 99 ? 13.393 6.832 -19.941 1.00 95.00 99 PHE A N 1
ATOM 766 C CA . PHE A 1 99 ? 14.092 8.098 -19.721 1.00 95.00 99 PHE A CA 1
ATOM 767 C C . PHE A 1 99 ? 13.110 9.276 -19.675 1.00 95.00 99 PHE A C 1
ATOM 769 O O . PHE A 1 99 ? 13.069 10.002 -18.691 1.00 95.00 99 PHE A O 1
ATOM 776 N N . VAL A 1 100 ? 12.234 9.389 -20.679 1.00 95.62 100 VAL A N 1
ATOM 777 C CA . VAL A 1 100 ? 11.193 10.432 -20.720 1.00 95.62 100 VAL A CA 1
ATOM 778 C C . VAL A 1 100 ? 10.197 10.285 -19.566 1.00 95.62 100 VAL A C 1
ATOM 780 O O . VAL A 1 100 ? 9.677 11.275 -19.057 1.00 95.62 100 VAL A O 1
ATOM 783 N N . GLN A 1 101 ? 9.883 9.055 -19.156 1.00 95.44 101 GLN A N 1
ATOM 784 C CA . GLN A 1 101 ? 9.016 8.828 -18.004 1.00 95.44 101 GLN A CA 1
ATOM 785 C C . GLN A 1 101 ? 9.674 9.301 -16.704 1.00 95.44 101 GLN A C 1
ATOM 787 O O . GLN A 1 101 ? 9.032 10.024 -15.946 1.00 95.44 101 GLN A O 1
ATOM 792 N N . ASN A 1 102 ? 10.943 8.953 -16.481 1.00 95.25 102 ASN A N 1
ATOM 793 C CA . ASN A 1 102 ? 11.704 9.406 -15.323 1.00 95.25 102 ASN A CA 1
ATOM 794 C C . ASN A 1 102 ? 11.743 10.936 -15.261 1.00 95.25 102 ASN A C 1
ATOM 796 O O . ASN A 1 102 ? 11.492 11.492 -14.200 1.00 95.25 102 ASN A O 1
ATOM 800 N N . GLU A 1 103 ? 11.973 11.618 -16.386 1.00 95.06 103 GLU A N 1
ATOM 801 C CA . GLU A 1 103 ? 11.953 13.084 -16.455 1.00 95.06 103 GLU A CA 1
ATOM 802 C C . GLU A 1 103 ? 10.617 13.665 -15.963 1.00 95.06 103 GLU A C 1
ATOM 804 O O . GLU A 1 103 ? 10.581 14.568 -15.124 1.00 95.06 103 GLU A O 1
ATOM 809 N N . ARG A 1 104 ? 9.490 13.109 -16.429 1.00 96.12 104 ARG A N 1
ATOM 810 C CA . ARG A 1 104 ? 8.155 13.536 -15.976 1.00 96.12 104 ARG A CA 1
ATOM 811 C C . ARG A 1 104 ? 7.933 13.254 -14.496 1.00 96.12 104 ARG A C 1
ATOM 813 O O . ARG A 1 104 ? 7.319 14.068 -13.811 1.00 96.12 104 ARG A O 1
ATOM 820 N N . ASP A 1 105 ? 8.381 12.102 -14.016 1.00 96.12 105 ASP A N 1
ATOM 821 C CA . ASP A 1 105 ? 8.196 11.693 -12.626 1.00 96.12 105 ASP A CA 1
ATOM 822 C C . ASP A 1 105 ? 9.070 12.528 -11.673 1.00 96.12 105 ASP A C 1
ATOM 824 O O . ASP A 1 105 ? 8.601 12.891 -10.595 1.00 96.12 105 ASP A O 1
ATOM 828 N N . ILE A 1 106 ? 10.269 12.938 -12.103 1.00 95.44 106 ILE A N 1
ATOM 829 C CA . ILE A 1 106 ? 11.120 13.930 -11.425 1.00 95.44 106 ILE A CA 1
ATOM 830 C C . ILE A 1 106 ? 10.378 15.269 -11.301 1.00 95.44 106 ILE A C 1
ATOM 832 O O . ILE A 1 106 ? 10.243 15.796 -10.195 1.00 95.44 106 ILE A O 1
ATOM 836 N N . GLN A 1 107 ? 9.813 15.790 -12.399 1.00 95.94 107 GLN A N 1
ATOM 837 C CA . GLN A 1 107 ? 9.058 17.052 -12.358 1.00 95.94 107 GLN A CA 1
ATOM 838 C C . GLN A 1 107 ? 7.819 16.964 -11.461 1.00 95.94 107 GLN A C 1
ATOM 840 O O . GLN A 1 107 ? 7.567 17.845 -10.641 1.00 95.94 107 GLN A O 1
ATOM 845 N N . ARG A 1 108 ? 7.066 15.863 -11.539 1.00 96.62 108 ARG A N 1
ATOM 846 C CA . ARG A 1 108 ? 5.931 15.628 -10.635 1.00 96.62 108 ARG A CA 1
ATOM 847 C C . ARG A 1 108 ? 6.368 15.574 -9.184 1.00 96.62 108 ARG A C 1
ATOM 849 O O . ARG A 1 108 ? 5.682 16.113 -8.320 1.00 96.62 108 ARG A O 1
ATOM 856 N N . ALA A 1 109 ? 7.485 14.920 -8.894 1.00 95.56 109 ALA A N 1
ATOM 857 C CA . ALA A 1 109 ? 7.967 14.843 -7.533 1.00 95.56 109 ALA A CA 1
ATOM 858 C C . ALA A 1 109 ? 8.335 16.217 -6.973 1.00 95.56 109 ALA A C 1
ATOM 860 O O . ALA A 1 109 ? 8.011 16.496 -5.822 1.00 95.56 109 ALA A O 1
ATOM 861 N N . LYS A 1 110 ? 8.915 17.099 -7.793 1.00 95.25 110 LYS A N 1
ATOM 862 C CA . LYS A 1 110 ? 9.147 18.502 -7.436 1.00 95.25 110 LYS A CA 1
ATOM 863 C C . LYS A 1 110 ? 7.856 19.205 -7.021 1.00 95.25 110 LYS A C 1
ATOM 865 O O . LYS A 1 110 ? 7.793 19.796 -5.945 1.00 95.25 110 LYS A O 1
ATOM 870 N N . GLU A 1 111 ? 6.802 19.082 -7.828 1.00 96.25 111 GLU A N 1
ATOM 871 C CA . GLU A 1 111 ? 5.482 19.634 -7.501 1.00 96.25 111 GLU A CA 1
ATOM 872 C C . GLU A 1 111 ? 4.922 19.052 -6.193 1.00 96.25 111 GLU A C 1
ATOM 874 O O . GLU A 1 111 ? 4.385 19.786 -5.359 1.00 96.25 111 GLU A O 1
ATOM 879 N N . TYR A 1 112 ? 5.050 17.738 -5.986 1.00 96.69 112 TYR A N 1
ATOM 880 C CA . TYR A 1 112 ? 4.578 17.080 -4.768 1.00 96.69 112 TYR A CA 1
ATOM 881 C C . TYR A 1 112 ? 5.390 17.452 -3.530 1.00 96.69 112 TYR A C 1
ATOM 883 O O . TYR A 1 112 ? 4.799 17.557 -2.462 1.00 96.69 112 TYR A O 1
ATOM 891 N N . LEU A 1 113 ? 6.694 17.710 -3.644 1.00 95.06 113 LEU A N 1
ATOM 892 C CA . LEU A 1 113 ? 7.500 18.190 -2.521 1.00 95.06 113 LEU A CA 1
ATOM 893 C C . LEU A 1 113 ? 7.092 19.605 -2.099 1.00 95.06 113 LEU A C 1
ATOM 895 O O . LEU A 1 113 ? 6.964 19.866 -0.906 1.00 95.06 113 LEU A O 1
ATOM 899 N N . VAL A 1 114 ? 6.774 20.491 -3.049 1.00 95.00 114 VAL A N 1
ATOM 900 C CA . VAL A 1 114 ? 6.196 21.809 -2.727 1.00 95.00 114 VAL A CA 1
ATOM 901 C C . VAL A 1 114 ? 4.853 21.650 -2.007 1.00 95.00 114 VAL A C 1
ATOM 903 O O . VAL A 1 114 ? 4.614 22.283 -0.976 1.00 95.00 114 VAL A O 1
ATOM 906 N N . LYS A 1 115 ? 3.980 20.764 -2.508 1.00 95.12 115 LYS A N 1
ATOM 907 C CA . LYS A 1 115 ? 2.709 20.443 -1.839 1.00 95.12 115 LYS A CA 1
ATOM 908 C C . LYS A 1 115 ? 2.927 19.850 -0.448 1.00 95.12 115 LYS A C 1
ATOM 910 O O . LYS A 1 115 ? 2.203 20.223 0.465 1.00 95.12 115 LYS A O 1
ATOM 915 N N . ALA A 1 116 ? 3.918 18.980 -0.271 1.00 94.44 116 ALA A N 1
ATOM 916 C CA . ALA A 1 116 ? 4.266 18.372 1.008 1.00 94.44 116 ALA A CA 1
ATOM 917 C C . ALA A 1 116 ? 4.692 19.410 2.045 1.00 94.44 116 ALA A C 1
ATOM 919 O O . ALA A 1 116 ? 4.244 19.331 3.185 1.00 94.44 116 ALA A O 1
ATOM 920 N N . THR A 1 117 ? 5.478 20.415 1.659 1.00 93.75 117 THR A N 1
ATOM 921 C CA . THR A 1 117 ? 5.850 21.520 2.555 1.00 93.75 117 THR A CA 1
ATOM 922 C C . THR A 1 117 ? 4.618 22.291 3.034 1.00 93.75 117 THR A C 1
ATOM 924 O O . THR A 1 117 ? 4.450 22.510 4.232 1.00 93.75 117 THR A O 1
ATOM 927 N N . ASN A 1 118 ? 3.704 22.638 2.125 1.00 94.38 118 ASN A N 1
ATOM 928 C CA . ASN A 1 118 ? 2.464 23.331 2.491 1.00 94.38 118 ASN A CA 1
ATOM 929 C C . ASN A 1 118 ? 1.548 22.452 3.358 1.00 94.38 118 ASN A C 1
ATOM 931 O O . ASN A 1 118 ? 1.039 22.900 4.386 1.00 94.38 118 ASN A O 1
ATOM 935 N N . ALA A 1 119 ? 1.382 21.183 2.978 1.00 93.25 119 ALA A N 1
ATOM 936 C CA . ALA A 1 119 ? 0.583 20.209 3.712 1.00 93.25 119 ALA A CA 1
ATOM 937 C C . ALA A 1 119 ? 1.151 19.943 5.110 1.00 93.25 119 ALA A C 1
ATOM 939 O O . ALA A 1 119 ? 0.388 19.731 6.044 1.00 93.25 119 ALA A O 1
ATOM 940 N N . GLN A 1 120 ? 2.472 19.983 5.286 1.00 93.50 120 GLN A N 1
ATOM 941 C CA . GLN A 1 120 ? 3.122 19.830 6.584 1.00 93.50 120 GLN A CA 1
ATOM 942 C C . GLN A 1 120 ? 2.798 21.002 7.524 1.00 93.50 120 GLN A C 1
ATOM 944 O O . GLN A 1 120 ? 2.514 20.772 8.703 1.00 93.50 120 GLN A O 1
ATOM 949 N N . LEU A 1 121 ? 2.782 22.238 7.016 1.00 92.56 121 LEU A N 1
ATOM 950 C CA . LEU A 1 121 ? 2.385 23.418 7.790 1.00 92.56 121 LEU A CA 1
ATOM 951 C C . LEU A 1 121 ? 0.902 23.369 8.178 1.00 92.56 121 LEU A C 1
ATOM 953 O O . LEU A 1 121 ? 0.559 23.604 9.338 1.00 92.56 121 LEU A O 1
ATOM 957 N N . GLU A 1 122 ? 0.031 23.007 7.235 1.00 93.69 122 GLU A N 1
ATOM 958 C CA . GLU A 1 122 ? -1.400 22.831 7.503 1.00 93.69 122 GLU A CA 1
ATOM 959 C C . GLU A 1 122 ? -1.659 21.681 8.489 1.00 93.69 122 GLU A C 1
ATOM 961 O O . GLU A 1 122 ? -2.444 21.814 9.426 1.00 93.69 122 GLU A O 1
ATOM 966 N N . ALA A 1 123 ? -0.971 20.551 8.327 1.00 93.19 123 ALA A N 1
ATOM 967 C CA . ALA A 1 123 ? -1.092 19.414 9.229 1.00 93.19 123 ALA A CA 1
ATOM 968 C C . ALA A 1 123 ? -0.681 19.792 10.658 1.00 93.19 123 ALA A C 1
ATOM 970 O O . ALA A 1 123 ? -1.338 19.374 11.608 1.00 93.19 123 ALA A O 1
ATOM 971 N N . ARG A 1 124 ? 0.359 20.625 10.828 1.00 93.25 124 ARG A N 1
ATOM 972 C CA . ARG A 1 124 ? 0.759 21.144 12.146 1.00 93.25 124 ARG A CA 1
ATOM 973 C C . ARG A 1 124 ? -0.323 21.998 12.794 1.00 93.25 124 ARG A C 1
ATOM 975 O O . ARG A 1 124 ? -0.602 21.797 13.973 1.00 93.25 124 ARG A O 1
ATOM 982 N N . SER A 1 125 ? -0.926 22.935 12.063 1.00 91.81 125 SER A N 1
ATOM 983 C CA . SER A 1 125 ? -1.966 23.800 12.636 1.00 91.81 125 SER A CA 1
ATOM 984 C C . SER A 1 125 ? -3.214 23.000 13.020 1.00 91.81 125 SER A C 1
ATOM 986 O O . SER A 1 125 ? -3.732 23.165 14.125 1.00 91.81 125 SER A O 1
ATOM 988 N N . ARG A 1 126 ? -3.640 22.062 12.168 1.00 91.56 126 ARG A N 1
ATOM 989 C CA . ARG A 1 126 ? -4.751 21.145 12.464 1.00 91.56 126 ARG A CA 1
ATOM 990 C C . ARG A 1 126 ? -4.447 20.210 13.630 1.00 91.56 126 ARG A C 1
ATOM 992 O O . ARG A 1 126 ? -5.311 19.995 14.469 1.00 91.56 126 ARG A O 1
ATOM 999 N N . LEU A 1 127 ? -3.219 19.701 13.740 1.00 91.69 127 LEU A N 1
ATOM 1000 C CA . LEU A 1 127 ? -2.821 18.838 14.855 1.00 91.69 127 LEU A CA 1
ATOM 1001 C C . LEU A 1 127 ? -3.001 19.542 16.207 1.00 91.69 127 LEU A C 1
ATOM 1003 O O . LEU A 1 127 ? -3.458 18.912 17.154 1.00 91.69 127 LEU A O 1
ATOM 1007 N N . VAL A 1 128 ? -2.700 20.841 16.304 1.00 90.12 128 VAL A N 1
ATOM 1008 C CA . VAL A 1 128 ? -2.926 21.615 17.540 1.00 90.12 128 VAL A CA 1
ATOM 1009 C C . VAL A 1 128 ? -4.411 21.642 17.907 1.00 90.12 128 VAL A C 1
ATOM 1011 O O . VAL A 1 128 ? -4.761 21.407 19.064 1.00 90.12 128 VAL A O 1
ATOM 1014 N N . VAL A 1 129 ? -5.286 21.870 16.924 1.00 87.31 129 VAL A N 1
ATOM 1015 C CA . VAL A 1 129 ? -6.743 21.834 17.124 1.00 87.31 129 VAL A CA 1
ATOM 1016 C C . VAL A 1 129 ? -7.197 20.434 17.538 1.00 87.31 129 VAL A C 1
ATOM 1018 O O . VAL A 1 129 ? -7.967 20.295 18.488 1.00 87.31 129 VAL A O 1
ATOM 1021 N N . LEU A 1 130 ? -6.677 19.394 16.886 1.00 86.50 130 LEU A N 1
ATOM 1022 C CA . LEU A 1 130 ? -6.999 18.007 17.192 1.00 86.50 130 LEU A CA 1
ATOM 1023 C C . LEU A 1 130 ? -6.605 17.627 18.626 1.00 86.50 130 LEU A C 1
ATOM 1025 O O . LEU A 1 130 ? -7.402 17.001 19.322 1.00 86.50 130 LEU A O 1
ATOM 1029 N N . ILE A 1 131 ? -5.411 18.030 19.075 1.00 88.19 131 ILE A N 1
ATOM 1030 C CA . ILE A 1 131 ? -4.929 17.811 20.447 1.00 88.19 131 ILE A CA 1
ATOM 1031 C C . ILE A 1 131 ? -5.822 18.544 21.452 1.00 88.19 131 ILE A C 1
ATOM 1033 O O . ILE A 1 131 ? -6.164 17.975 22.486 1.00 88.19 131 ILE A O 1
ATOM 1037 N N . ALA A 1 132 ? -6.223 19.781 21.149 1.00 83.56 132 ALA A N 1
ATOM 1038 C CA . ALA A 1 132 ? -7.107 20.555 22.017 1.00 83.56 132 ALA A CA 1
ATOM 1039 C C . ALA A 1 132 ? -8.500 19.916 22.147 1.00 83.56 132 ALA A C 1
ATOM 1041 O O . ALA A 1 132 ? -9.080 19.922 23.227 1.00 83.56 132 ALA A O 1
ATOM 1042 N N . GLN A 1 133 ? -9.026 19.344 21.062 1.00 78.81 133 GLN A N 1
ATOM 1043 C CA . GLN A 1 133 ? -10.319 18.657 21.062 1.00 78.81 133 GLN A CA 1
ATOM 1044 C C . GLN A 1 133 ? -10.253 17.245 21.659 1.00 78.81 133 GLN A C 1
ATOM 1046 O O . GLN A 1 133 ? -11.270 16.737 22.122 1.00 78.81 133 GLN A O 1
ATOM 1051 N N . ASN A 1 134 ? -9.088 16.591 21.599 1.00 78.88 134 ASN A N 1
ATOM 1052 C CA . ASN A 1 134 ? -8.894 15.198 21.997 1.00 78.88 134 ASN A CA 1
ATOM 1053 C C . ASN A 1 134 ? -7.519 15.027 22.661 1.00 78.88 134 ASN A C 1
ATOM 1055 O O . ASN A 1 134 ? -6.553 14.613 22.010 1.00 78.88 134 ASN A O 1
ATOM 1059 N N . PRO A 1 135 ? -7.398 15.307 23.968 1.00 76.25 135 PRO A N 1
ATOM 1060 C CA . PRO A 1 135 ? -6.100 15.346 24.638 1.00 76.25 135 PRO A CA 1
ATOM 1061 C C . PRO A 1 135 ? -5.466 13.958 24.824 1.00 76.25 135 PRO A C 1
ATOM 1063 O O . PRO A 1 135 ? -4.289 13.858 25.175 1.00 76.25 135 PRO A O 1
ATOM 1066 N N . THR A 1 136 ? -6.192 12.863 24.571 1.00 80.56 136 THR A N 1
ATOM 1067 C CA . THR A 1 136 ? -5.634 11.513 24.694 1.00 80.56 136 THR A CA 1
ATOM 1068 C C . THR A 1 136 ? -4.550 11.251 23.644 1.00 80.56 136 THR A C 1
ATOM 1070 O O . THR A 1 136 ? -4.834 11.176 22.450 1.00 80.56 136 THR A O 1
ATOM 1073 N N . LYS A 1 137 ? -3.313 11.001 24.097 1.00 82.44 137 LYS A N 1
ATOM 1074 C CA . LYS A 1 137 ? -2.144 10.758 23.228 1.00 82.44 137 LYS A CA 1
ATOM 1075 C C . LYS A 1 137 ? -2.371 9.699 22.149 1.00 82.44 137 LYS A C 1
ATOM 1077 O O . LYS A 1 137 ? -2.038 9.929 20.992 1.00 82.44 137 LYS A O 1
ATOM 1082 N N . SER A 1 138 ? -3.010 8.580 22.488 1.00 80.06 138 SER A N 1
ATOM 1083 C CA . SER A 1 138 ? -3.263 7.476 21.550 1.00 80.06 138 SER A CA 1
ATOM 1084 C C . SER A 1 138 ? -4.100 7.861 20.322 1.00 80.06 138 SER A C 1
ATOM 1086 O O . SER A 1 138 ? -4.139 7.104 19.357 1.00 80.06 138 SER A O 1
ATOM 1088 N N . ALA A 1 139 ? -4.804 8.997 20.347 1.00 77.94 139 ALA A N 1
ATOM 1089 C CA . ALA A 1 139 ? -5.600 9.465 19.215 1.00 77.94 139 ALA A CA 1
ATOM 1090 C C . ALA A 1 139 ? -4.757 10.169 18.133 1.00 77.94 139 ALA A C 1
ATOM 1092 O O . ALA A 1 139 ? -5.180 10.224 16.977 1.00 77.94 139 ALA A O 1
ATOM 1093 N N . TRP A 1 140 ? -3.579 10.697 18.488 1.00 85.81 140 TRP A N 1
ATOM 1094 C CA . TRP A 1 140 ? -2.799 11.587 17.619 1.00 85.81 140 TRP A CA 1
ATOM 1095 C C . TRP A 1 140 ? -1.281 11.342 17.623 1.00 85.81 140 TRP A C 1
ATOM 1097 O O . TRP A 1 140 ? -0.586 11.927 16.796 1.00 85.81 140 TRP A O 1
ATOM 1107 N N . GLU A 1 141 ? -0.739 10.495 18.501 1.00 89.88 141 GLU A N 1
ATOM 1108 C CA . GLU A 1 141 ? 0.712 10.290 18.669 1.00 89.88 141 GLU A CA 1
ATOM 1109 C C . GLU A 1 141 ? 1.429 9.857 17.379 1.00 89.88 141 GLU A C 1
ATOM 1111 O O . GLU A 1 141 ? 2.440 10.459 17.003 1.00 89.88 141 GLU A O 1
ATOM 1116 N N . ASP A 1 142 ? 0.867 8.890 16.648 1.00 89.06 142 ASP A N 1
ATOM 1117 C CA . ASP A 1 142 ? 1.423 8.423 15.369 1.00 89.06 142 ASP A CA 1
ATOM 1118 C C . ASP A 1 142 ? 1.483 9.558 14.331 1.00 89.06 142 ASP A C 1
ATOM 1120 O O . ASP A 1 142 ? 2.453 9.706 13.585 1.00 89.06 142 ASP A O 1
ATOM 1124 N N . ILE A 1 143 ? 0.447 10.401 14.315 1.00 90.75 143 ILE A N 1
ATOM 1125 C CA . ILE A 1 143 ? 0.304 11.534 13.393 1.00 90.75 143 ILE A CA 1
ATOM 1126 C C . ILE A 1 143 ? 1.298 12.635 13.750 1.00 90.75 143 ILE A C 1
ATOM 1128 O O . ILE A 1 143 ? 1.981 13.166 12.878 1.00 90.75 143 ILE A O 1
ATOM 1132 N N . SER A 1 144 ? 1.409 12.950 15.040 1.00 92.81 144 SER A N 1
ATOM 1133 C CA . SER A 1 144 ? 2.376 13.912 15.564 1.00 92.81 144 SER A CA 1
ATOM 1134 C C . SER A 1 144 ? 3.803 13.501 15.212 1.00 92.81 144 SER A C 1
ATOM 1136 O O . SER A 1 144 ? 4.574 14.321 14.717 1.00 92.81 144 SER A O 1
ATOM 1138 N N . THR A 1 145 ? 4.142 12.223 15.390 1.00 93.25 145 THR A N 1
ATOM 1139 C CA . THR A 1 145 ? 5.452 11.680 15.004 1.00 93.25 145 THR A CA 1
ATOM 1140 C C . THR A 1 145 ? 5.705 11.875 13.510 1.00 93.25 145 THR A C 1
ATOM 1142 O O . THR A 1 145 ? 6.716 12.468 13.132 1.00 93.25 145 THR A O 1
ATOM 1145 N N . ALA A 1 146 ? 4.751 11.490 12.656 1.00 91.75 146 ALA A N 1
ATOM 1146 C CA . ALA A 1 146 ? 4.873 11.661 11.209 1.00 91.75 146 ALA A CA 1
ATOM 1147 C C . ALA A 1 146 ? 5.060 13.134 10.794 1.00 91.75 146 ALA A C 1
ATOM 1149 O O . ALA A 1 146 ? 5.918 13.438 9.965 1.00 91.75 146 ALA A O 1
ATOM 1150 N N . ILE A 1 147 ? 4.304 14.059 11.393 1.00 93.50 147 ILE A N 1
ATOM 1151 C CA . ILE A 1 147 ? 4.385 15.503 11.118 1.00 93.50 147 ILE A CA 1
ATOM 1152 C C . ILE A 1 147 ? 5.706 16.110 11.612 1.00 93.50 147 ILE A C 1
ATOM 1154 O O . ILE A 1 147 ? 6.231 17.040 10.994 1.00 93.50 147 ILE A O 1
ATOM 1158 N N . ASN A 1 148 ? 6.247 15.614 12.725 1.00 93.12 148 ASN A N 1
ATOM 1159 C CA . ASN A 1 148 ? 7.505 16.101 13.288 1.00 93.12 148 ASN A CA 1
ATOM 1160 C C . ASN A 1 148 ? 8.727 15.603 12.514 1.00 93.12 148 ASN A C 1
ATOM 1162 O O . ASN A 1 148 ? 9.694 16.348 12.380 1.00 93.12 148 ASN A O 1
ATOM 1166 N N . GLU A 1 149 ? 8.668 14.394 11.958 1.00 94.25 149 GLU A N 1
ATOM 1167 C CA . GLU A 1 149 ? 9.713 13.849 11.084 1.00 94.25 149 GLU A CA 1
ATOM 1168 C C . GLU A 1 149 ? 9.644 14.391 9.648 1.00 94.25 149 GLU A C 1
ATOM 1170 O O . GLU A 1 149 ? 10.650 14.382 8.935 1.00 94.25 149 GLU A O 1
ATOM 1175 N N . ALA A 1 150 ? 8.472 14.861 9.205 1.00 93.88 150 ALA A N 1
ATOM 1176 C CA . ALA A 1 150 ? 8.246 15.299 7.829 1.00 93.88 150 ALA A CA 1
ATOM 1177 C C . ALA A 1 150 ? 9.250 16.356 7.323 1.00 93.88 150 ALA A C 1
ATOM 1179 O O . ALA A 1 150 ? 9.741 16.169 6.214 1.00 93.88 150 ALA A O 1
ATOM 1180 N N . PRO A 1 151 ? 9.630 17.410 8.078 1.00 94.50 151 PRO A N 1
ATOM 1181 C CA . PRO A 1 151 ? 10.608 18.394 7.606 1.00 94.50 151 PRO A CA 1
ATOM 1182 C C . PRO A 1 151 ? 11.965 17.785 7.243 1.00 94.50 151 PRO A C 1
ATOM 1184 O O . PRO A 1 151 ? 12.545 18.142 6.222 1.00 94.50 151 PRO A O 1
ATOM 1187 N N . VAL A 1 152 ? 12.455 16.842 8.055 1.00 95.38 152 VAL A N 1
ATOM 1188 C CA . VAL A 1 152 ? 13.731 16.158 7.802 1.00 95.38 152 VAL A CA 1
ATOM 1189 C C . VAL A 1 152 ? 13.628 15.350 6.510 1.00 95.38 152 VAL A C 1
ATOM 1191 O O . VAL A 1 152 ? 14.444 15.525 5.610 1.00 95.38 152 VAL A O 1
ATOM 1194 N N . LYS A 1 153 ? 12.556 14.560 6.369 1.00 94.62 153 LYS A N 1
ATOM 1195 C CA . LYS A 1 153 ? 12.295 13.750 5.170 1.00 94.62 153 LYS A CA 1
ATOM 1196 C C . LYS A 1 153 ? 12.122 14.601 3.909 1.00 94.62 153 LYS A C 1
ATOM 1198 O O . LYS A 1 153 ? 12.643 14.245 2.860 1.00 94.62 153 LYS A O 1
ATOM 1203 N N . ILE A 1 154 ? 11.420 15.732 3.994 1.00 95.25 154 ILE A N 1
ATOM 1204 C CA . ILE A 1 154 ? 11.247 16.662 2.867 1.00 95.25 154 ILE A CA 1
ATOM 1205 C C . ILE A 1 154 ? 12.611 17.202 2.420 1.00 95.25 154 ILE A C 1
ATOM 1207 O O . ILE A 1 154 ? 12.910 17.158 1.231 1.00 95.25 154 ILE A O 1
ATOM 1211 N N . ASN A 1 155 ? 13.465 17.639 3.350 1.00 95.00 155 ASN A N 1
ATOM 1212 C CA . ASN A 1 155 ? 14.799 18.153 3.021 1.00 95.00 155 ASN A CA 1
ATOM 1213 C C . ASN A 1 155 ? 15.716 17.081 2.407 1.00 95.00 155 ASN A C 1
ATOM 1215 O O . ASN A 1 155 ? 16.453 17.362 1.459 1.00 95.00 155 ASN A O 1
ATOM 1219 N N . GLU A 1 156 ? 15.654 15.845 2.911 1.00 95.56 156 GLU A N 1
ATOM 1220 C CA . GLU A 1 156 ? 16.371 14.704 2.330 1.00 95.56 156 GLU A CA 1
ATOM 1221 C C . GLU A 1 156 ? 15.908 14.427 0.894 1.00 95.56 156 GLU A C 1
ATOM 1223 O O . GLU A 1 156 ? 16.738 14.226 0.005 1.00 95.56 156 GLU A O 1
ATOM 1228 N N . LEU A 1 157 ? 14.595 14.467 0.644 1.00 95.50 157 LEU A N 1
ATOM 1229 C CA . LEU A 1 157 ? 14.026 14.252 -0.687 1.00 95.50 157 LEU A CA 1
ATOM 1230 C C . LEU A 1 157 ? 14.323 15.400 -1.654 1.00 95.50 157 LEU A C 1
ATOM 1232 O O . LEU A 1 157 ? 14.569 15.125 -2.822 1.00 95.50 157 LEU A O 1
ATOM 1236 N N . ILE A 1 158 ? 14.348 16.655 -1.193 1.00 95.69 158 ILE A N 1
ATOM 1237 C CA . ILE A 1 158 ? 14.789 17.803 -2.003 1.00 95.69 158 ILE A CA 1
ATOM 1238 C C . ILE A 1 158 ? 16.249 17.607 -2.425 1.00 95.69 158 ILE A C 1
ATOM 1240 O O . ILE A 1 158 ? 16.556 17.658 -3.612 1.00 95.69 158 ILE A O 1
ATOM 1244 N N . SER A 1 159 ? 17.131 17.275 -1.479 1.00 95.06 159 SER A N 1
ATOM 1245 C CA . SER A 1 159 ? 18.549 17.018 -1.776 1.00 95.06 159 SER A CA 1
ATOM 1246 C C . SER A 1 159 ? 18.739 15.836 -2.740 1.00 95.06 159 SER A C 1
ATOM 1248 O O . SER A 1 159 ? 19.645 15.836 -3.574 1.00 95.06 159 SER A O 1
ATOM 1250 N N . LEU A 1 160 ? 17.907 14.794 -2.623 1.00 95.25 160 LEU A N 1
ATOM 1251 C CA . LEU A 1 160 ? 17.924 13.649 -3.534 1.00 95.25 160 LEU A CA 1
ATOM 1252 C C . LEU A 1 160 ? 17.384 14.020 -4.922 1.00 95.25 160 LEU A C 1
ATOM 1254 O O . LEU A 1 160 ? 17.932 13.555 -5.920 1.00 95.25 160 LEU A O 1
ATOM 1258 N N . LEU A 1 161 ? 16.341 14.852 -4.984 1.00 95.69 161 LEU A N 1
ATOM 1259 C CA . LEU A 1 161 ? 15.762 15.358 -6.224 1.00 95.69 161 LEU A CA 1
ATOM 1260 C C . LEU A 1 161 ? 16.788 16.177 -7.007 1.00 95.69 161 LEU A C 1
ATOM 1262 O O . LEU A 1 161 ? 16.958 15.917 -8.189 1.00 95.69 161 LEU A O 1
ATOM 1266 N N . GLU A 1 162 ? 17.506 17.095 -6.357 1.00 94.69 162 GLU A N 1
ATOM 1267 C CA . GLU A 1 162 ? 18.553 17.907 -6.996 1.00 94.69 162 GLU A CA 1
ATOM 1268 C C . GLU A 1 162 ? 19.646 17.027 -7.623 1.00 94.69 162 GLU A C 1
ATOM 1270 O O . GLU A 1 162 ? 19.979 17.181 -8.798 1.00 94.69 162 GLU A O 1
ATOM 1275 N N . LYS A 1 163 ? 20.137 16.026 -6.878 1.00 93.38 163 LYS A N 1
ATOM 1276 C CA . LYS A 1 163 ? 21.123 15.058 -7.392 1.00 93.38 163 LYS A CA 1
ATOM 1277 C C . LYS A 1 163 ? 20.582 14.239 -8.563 1.00 93.38 163 LYS A C 1
ATOM 1279 O O . LYS A 1 163 ? 21.326 13.931 -9.492 1.00 93.38 163 LYS A O 1
ATOM 1284 N N . LEU A 1 164 ? 19.309 13.843 -8.510 1.00 92.88 164 LEU A N 1
ATOM 1285 C CA . LEU A 1 164 ? 18.663 13.101 -9.592 1.00 92.88 164 LEU A CA 1
ATOM 1286 C C . LEU A 1 164 ? 18.423 13.976 -10.819 1.00 92.88 164 LEU A C 1
ATOM 1288 O O . LEU A 1 164 ? 18.614 13.482 -11.921 1.00 92.88 164 LEU A O 1
ATOM 1292 N N . GLU A 1 165 ? 18.045 15.245 -10.656 1.00 93.50 165 GLU A N 1
ATOM 1293 C CA . GLU A 1 165 ? 17.909 16.203 -11.758 1.00 93.50 165 GLU A CA 1
ATOM 1294 C C . GLU A 1 165 ? 19.258 16.397 -12.466 1.00 93.50 165 GLU A C 1
ATOM 1296 O O . GLU A 1 165 ? 19.329 16.248 -13.686 1.00 93.50 165 GLU A O 1
ATOM 1301 N N . GLU A 1 166 ? 20.337 16.635 -11.715 1.00 92.75 166 GLU A N 1
ATOM 1302 C CA . GLU A 1 166 ? 21.689 16.799 -12.268 1.00 92.75 166 GLU A CA 1
ATOM 1303 C C . GLU A 1 166 ? 22.195 15.518 -12.955 1.00 92.75 166 GLU A C 1
ATOM 1305 O O . GLU A 1 166 ? 22.695 15.555 -14.087 1.00 92.75 166 GLU A O 1
ATOM 1310 N N . SER A 1 167 ? 22.012 14.360 -12.308 1.00 90.25 167 SER A N 1
ATOM 1311 C CA . SER A 1 167 ? 22.345 13.056 -12.893 1.00 90.25 167 SER A CA 1
ATOM 1312 C C . SER A 1 167 ? 21.558 12.824 -14.179 1.00 90.25 167 SER A C 1
ATOM 1314 O O . SER A 1 167 ? 22.143 12.490 -15.200 1.00 90.25 167 SER A O 1
ATOM 1316 N N . HIS A 1 168 ? 20.243 13.045 -14.171 1.00 90.75 168 HIS A N 1
ATOM 1317 C CA . HIS A 1 168 ? 19.381 12.767 -15.315 1.00 90.75 168 HIS A CA 1
ATOM 1318 C C . HIS A 1 168 ? 19.688 13.679 -16.513 1.00 90.75 168 HIS A C 1
ATOM 1320 O O . HIS A 1 168 ? 19.717 13.205 -17.649 1.00 90.75 168 HIS A O 1
ATOM 1326 N N . GLN A 1 169 ? 19.983 14.963 -16.270 1.00 90.94 169 GLN A N 1
ATOM 1327 C CA . GLN A 1 169 ? 20.361 15.929 -17.311 1.00 90.94 169 GLN A CA 1
ATOM 1328 C C . GLN A 1 169 ? 21.707 15.606 -17.971 1.00 90.94 169 GLN A C 1
ATOM 1330 O O . GLN A 1 169 ? 21.875 15.825 -19.170 1.00 90.94 169 GLN A O 1
ATOM 1335 N N . SER A 1 170 ? 22.667 15.090 -17.200 1.00 88.31 170 SER A N 1
ATOM 1336 C CA . SER A 1 170 ? 24.000 14.713 -17.697 1.00 88.31 170 SER A CA 1
ATOM 1337 C C . SER A 1 170 ? 24.075 13.274 -18.230 1.00 88.31 170 SER A C 1
ATOM 1339 O O . SER A 1 170 ? 25.061 12.886 -18.863 1.00 88.31 170 SER A O 1
ATOM 1341 N N . SER A 1 171 ? 23.031 12.478 -18.000 1.00 88.38 171 SER A N 1
ATOM 1342 C CA . SER A 1 171 ? 22.967 11.058 -18.329 1.00 88.38 171 SER A CA 1
ATOM 1343 C C . SER A 1 171 ? 22.435 10.791 -19.740 1.00 88.38 171 SER A C 1
ATOM 1345 O O . SER A 1 171 ? 21.964 11.657 -20.473 1.00 88.38 171 SER A O 1
ATOM 1347 N N . THR A 1 172 ? 22.526 9.528 -20.150 1.00 90.19 172 THR A N 1
ATOM 1348 C CA . THR A 1 172 ? 21.944 9.039 -21.402 1.00 90.19 172 THR A CA 1
ATOM 1349 C C . THR A 1 172 ? 20.798 8.087 -21.095 1.00 90.19 172 THR A C 1
ATOM 1351 O O . THR A 1 172 ? 20.802 7.406 -20.070 1.00 90.19 172 THR A O 1
ATOM 1354 N N . TRP A 1 173 ? 19.870 7.915 -22.044 1.00 90.06 173 TRP A N 1
ATOM 1355 C CA . TRP A 1 173 ? 18.751 6.963 -21.924 1.00 90.06 173 TRP A CA 1
ATOM 1356 C C . TRP A 1 173 ? 19.176 5.537 -21.530 1.00 90.06 173 TRP A C 1
ATOM 1358 O O . TRP A 1 173 ? 18.367 4.769 -21.020 1.00 90.06 173 TRP A O 1
ATOM 1368 N N . ARG A 1 174 ? 20.448 5.166 -21.718 1.00 88.06 174 ARG A N 1
ATOM 1369 C CA . ARG A 1 174 ? 20.998 3.871 -21.299 1.00 88.06 174 ARG A CA 1
ATOM 1370 C C . ARG A 1 174 ? 21.004 3.661 -19.782 1.00 88.06 174 ARG A C 1
ATOM 1372 O O . ARG A 1 174 ? 20.951 2.510 -19.365 1.00 88.06 174 ARG A O 1
ATOM 1379 N N . GLN A 1 175 ? 21.054 4.723 -18.976 1.00 89.25 175 GLN A N 1
ATOM 1380 C CA . GLN A 1 175 ? 21.033 4.631 -17.509 1.00 89.25 175 GLN A CA 1
ATOM 1381 C C . GLN A 1 175 ? 19.625 4.776 -16.912 1.00 89.25 175 GLN A C 1
ATOM 1383 O O . GLN A 1 175 ? 19.458 4.608 -15.706 1.00 89.25 175 GLN A O 1
ATOM 1388 N N . ALA A 1 176 ? 18.599 5.007 -17.741 1.00 89.50 176 ALA A N 1
ATOM 1389 C CA . ALA A 1 176 ? 17.233 5.264 -17.283 1.00 89.50 176 ALA A CA 1
ATOM 1390 C C . ALA A 1 176 ? 16.679 4.169 -16.354 1.00 89.50 176 ALA A C 1
ATOM 1392 O O . ALA A 1 176 ? 15.933 4.457 -15.424 1.00 89.50 176 ALA A O 1
ATOM 1393 N N . GLU A 1 177 ? 17.052 2.906 -16.566 1.00 90.81 177 GLU A N 1
ATOM 1394 C CA . GLU A 1 177 ? 16.597 1.799 -15.717 1.00 90.81 177 GLU A CA 1
ATOM 1395 C C . GLU A 1 177 ? 17.221 1.823 -14.315 1.00 90.81 177 GLU A C 1
ATOM 1397 O O . GLU A 1 177 ? 16.548 1.476 -13.343 1.00 90.81 177 GLU A O 1
ATOM 1402 N N . ASN A 1 178 ? 18.470 2.284 -14.195 1.00 88.50 178 ASN A N 1
ATOM 1403 C CA . ASN A 1 178 ? 19.142 2.431 -12.904 1.00 88.50 178 ASN A CA 1
ATOM 1404 C C . ASN A 1 178 ? 18.504 3.559 -12.087 1.00 88.50 178 ASN A C 1
ATOM 1406 O O . ASN A 1 178 ? 18.296 3.411 -10.885 1.00 88.50 178 ASN A O 1
ATOM 1410 N N . GLU A 1 179 ? 18.147 4.659 -12.750 1.00 90.56 179 GLU A N 1
ATOM 1411 C CA . GLU A 1 179 ? 17.514 5.822 -12.120 1.00 90.56 179 GLU A CA 1
ATOM 1412 C C . GLU A 1 179 ? 16.034 5.581 -11.793 1.00 90.56 179 GLU A C 1
ATOM 1414 O O . GLU A 1 179 ? 15.533 6.074 -10.784 1.00 90.56 179 GLU A O 1
ATOM 1419 N N . SER A 1 180 ? 15.330 4.784 -12.605 1.00 92.19 180 SER A N 1
ATOM 1420 C CA . SER A 1 180 ? 13.870 4.628 -12.535 1.00 92.19 180 SER A CA 1
ATOM 1421 C C . SER A 1 180 ? 13.364 4.178 -11.165 1.00 92.19 180 SER A C 1
ATOM 1423 O O . SER A 1 180 ? 12.348 4.681 -10.682 1.00 92.19 180 SER A O 1
ATOM 1425 N N . LYS A 1 181 ? 14.085 3.271 -10.493 1.00 91.38 181 LYS A N 1
ATOM 1426 C CA . LYS A 1 181 ? 13.715 2.816 -9.143 1.00 91.38 181 LYS A CA 1
ATOM 1427 C C . LYS A 1 181 ? 13.785 3.952 -8.129 1.00 91.38 181 LYS A C 1
ATOM 1429 O O . LYS A 1 181 ? 12.871 4.102 -7.321 1.00 91.38 181 LYS A O 1
ATOM 1434 N N . THR A 1 182 ? 14.846 4.750 -8.191 1.00 93.50 182 THR A N 1
ATOM 1435 C CA . THR A 1 182 ? 15.060 5.880 -7.284 1.00 93.50 182 THR A CA 1
ATOM 1436 C C . THR A 1 182 ? 14.038 6.981 -7.546 1.00 93.50 182 THR A C 1
ATOM 1438 O O . THR A 1 182 ? 13.429 7.466 -6.599 1.00 93.50 182 THR A O 1
ATOM 1441 N N . VAL A 1 183 ? 13.772 7.310 -8.816 1.00 94.81 183 VAL A N 1
ATOM 1442 C CA . VAL A 1 183 ? 12.749 8.294 -9.210 1.00 94.81 183 VAL A CA 1
ATOM 1443 C C . VAL A 1 183 ? 11.357 7.859 -8.750 1.00 94.81 183 VAL A C 1
ATOM 1445 O O . VAL A 1 183 ? 10.635 8.642 -8.138 1.00 94.81 183 VAL A O 1
ATOM 1448 N N . SER A 1 184 ? 10.999 6.591 -8.968 1.00 93.75 184 SER A N 1
ATOM 1449 C CA . SER A 1 184 ? 9.702 6.049 -8.546 1.00 93.75 184 SER A CA 1
ATOM 1450 C C . SER A 1 184 ? 9.537 6.074 -7.025 1.00 93.75 184 SER A C 1
ATOM 1452 O O . SER A 1 184 ? 8.474 6.440 -6.522 1.00 93.75 184 SER A O 1
ATOM 1454 N N . ALA A 1 185 ? 10.585 5.702 -6.282 1.00 94.00 185 ALA A N 1
ATOM 1455 C CA . ALA A 1 185 ? 10.580 5.748 -4.823 1.00 94.00 185 ALA A CA 1
ATOM 1456 C C . ALA A 1 185 ? 10.442 7.189 -4.312 1.00 94.00 185 ALA A C 1
ATOM 1458 O O . ALA A 1 185 ? 9.597 7.458 -3.457 1.00 94.00 185 ALA A O 1
ATOM 1459 N N . LEU A 1 186 ? 11.212 8.118 -4.885 1.00 95.75 186 LEU A N 1
ATOM 1460 C CA . LEU A 1 186 ? 11.149 9.536 -4.558 1.00 95.75 186 LEU A CA 1
ATOM 1461 C C . LEU A 1 186 ? 9.736 10.086 -4.802 1.00 95.75 186 LEU A C 1
ATOM 1463 O O . LEU A 1 186 ? 9.144 10.656 -3.886 1.00 95.75 186 LEU A O 1
ATOM 1467 N N . LEU A 1 187 ? 9.144 9.833 -5.975 1.00 95.56 187 LEU A N 1
ATOM 1468 C CA . LEU A 1 187 ? 7.784 10.274 -6.294 1.00 95.56 187 LEU A CA 1
ATOM 1469 C C . LEU A 1 187 ? 6.757 9.704 -5.307 1.00 95.56 187 LEU A C 1
ATOM 1471 O O . LEU A 1 187 ? 5.936 10.451 -4.778 1.00 95.56 187 LEU A O 1
ATOM 1475 N N . ALA A 1 188 ? 6.814 8.402 -5.017 1.00 95.06 188 ALA A N 1
ATOM 1476 C CA . ALA A 1 188 ? 5.891 7.767 -4.080 1.00 95.06 188 ALA A CA 1
ATOM 1477 C C . ALA A 1 188 ? 5.979 8.385 -2.674 1.00 95.06 188 ALA A C 1
ATOM 1479 O O . ALA A 1 188 ? 4.953 8.668 -2.052 1.00 95.06 188 ALA A O 1
ATOM 1480 N N . THR A 1 189 ? 7.196 8.640 -2.183 1.00 93.62 189 THR A N 1
ATOM 1481 C CA . THR A 1 189 ? 7.398 9.282 -0.876 1.00 93.62 189 THR A CA 1
ATOM 1482 C C . THR A 1 189 ? 6.938 10.741 -0.854 1.00 93.62 189 THR A C 1
ATOM 1484 O O . THR A 1 189 ? 6.289 11.150 0.108 1.00 93.62 189 THR A O 1
ATOM 1487 N N . ALA A 1 190 ? 7.177 11.507 -1.923 1.00 94.81 190 ALA A N 1
ATOM 1488 C CA . ALA A 1 190 ? 6.704 12.884 -2.048 1.00 94.81 190 ALA A CA 1
ATOM 1489 C C . ALA A 1 190 ? 5.168 12.962 -2.048 1.00 94.81 190 ALA A C 1
ATOM 1491 O O . ALA A 1 190 ? 4.591 13.788 -1.343 1.00 94.81 190 ALA A O 1
ATOM 1492 N N . VAL A 1 191 ? 4.495 12.059 -2.772 1.00 95.19 191 VAL A N 1
ATOM 1493 C CA . VAL A 1 191 ? 3.026 11.938 -2.774 1.00 95.19 191 VAL A CA 1
ATOM 1494 C C . VAL A 1 191 ? 2.494 11.613 -1.378 1.00 95.19 191 VAL A C 1
ATOM 1496 O O . VAL A 1 191 ? 1.526 12.228 -0.934 1.00 95.19 191 VAL A O 1
ATOM 1499 N N . ALA A 1 192 ? 3.125 10.677 -0.662 1.00 92.25 192 ALA A N 1
ATOM 1500 C CA . ALA A 1 192 ? 2.711 10.322 0.694 1.00 92.25 192 ALA A CA 1
ATOM 1501 C C . ALA A 1 192 ? 2.822 11.513 1.663 1.00 92.25 192 ALA A C 1
ATOM 1503 O O . ALA A 1 192 ? 1.904 11.757 2.443 1.00 92.25 192 ALA A O 1
ATOM 1504 N N . LEU A 1 193 ? 3.911 12.286 1.583 1.00 92.69 193 LEU A N 1
ATOM 1505 C CA . LEU A 1 193 ? 4.099 13.488 2.401 1.00 92.69 193 LEU A CA 1
ATOM 1506 C C . LEU A 1 193 ? 3.126 14.612 2.015 1.00 92.69 193 LEU A C 1
ATOM 1508 O O . LEU A 1 193 ? 2.624 15.313 2.891 1.00 92.69 193 LEU A O 1
ATOM 1512 N N . ALA A 1 194 ? 2.787 14.751 0.731 1.00 92.75 194 ALA A N 1
ATOM 1513 C CA . ALA A 1 194 ? 1.761 15.691 0.277 1.00 92.75 194 ALA A CA 1
ATOM 1514 C C . ALA A 1 194 ? 0.365 15.391 0.856 1.00 92.75 194 ALA A C 1
ATOM 1516 O O . ALA A 1 194 ? -0.444 16.304 0.984 1.00 92.75 194 ALA A O 1
ATOM 1517 N N . GLY A 1 195 ? 0.099 14.142 1.255 1.00 91.38 195 GLY A N 1
ATOM 1518 C CA . GLY A 1 195 ? -1.144 13.720 1.907 1.00 91.38 195 GLY A CA 1
ATOM 1519 C C . GLY A 1 195 ? -1.180 13.886 3.434 1.00 91.38 195 GLY A C 1
ATOM 1520 O O . GLY A 1 195 ? -2.132 13.428 4.066 1.00 91.38 195 GLY A O 1
ATOM 1521 N N . LEU A 1 196 ? -0.173 14.508 4.063 1.00 91.00 196 LEU A N 1
ATOM 1522 C CA . LEU A 1 196 ? -0.111 14.652 5.528 1.00 91.00 196 LEU A CA 1
ATOM 1523 C C . LEU A 1 196 ? -1.315 15.404 6.117 1.00 91.00 196 LEU A C 1
ATOM 1525 O O . LEU A 1 196 ? -1.851 14.988 7.144 1.00 91.00 196 LEU A O 1
ATOM 1529 N N . ALA A 1 197 ? -1.768 16.483 5.473 1.00 89.06 197 ALA A N 1
ATOM 1530 C CA . ALA A 1 197 ? -2.925 17.254 5.937 1.00 89.06 197 ALA A CA 1
ATOM 1531 C C . ALA A 1 197 ? -4.225 16.433 5.877 1.00 89.06 197 ALA A C 1
ATOM 1533 O O . ALA A 1 197 ? -5.031 16.466 6.812 1.00 89.06 197 ALA A O 1
ATOM 1534 N N . ASP A 1 198 ? -4.395 15.632 4.822 1.00 91.19 198 ASP A N 1
ATOM 1535 C CA . ASP A 1 198 ? -5.538 14.728 4.678 1.00 91.19 198 ASP A CA 1
ATOM 1536 C C . ASP A 1 198 ? -5.544 13.638 5.751 1.00 91.19 198 ASP A C 1
ATOM 1538 O O . ASP A 1 198 ? -6.611 13.232 6.213 1.00 91.19 198 ASP A O 1
ATOM 1542 N N . LEU A 1 199 ? -4.368 13.192 6.199 1.00 90.19 199 LEU A N 1
ATOM 1543 C CA . LEU A 1 199 ? -4.243 12.229 7.291 1.00 90.19 199 LEU A CA 1
ATOM 1544 C C . LEU A 1 199 ? -4.800 12.804 8.602 1.00 90.19 199 LEU A C 1
ATOM 1546 O O . LEU A 1 199 ? -5.572 12.125 9.285 1.00 90.19 199 LEU A O 1
ATOM 1550 N N . VAL A 1 200 ? -4.474 14.061 8.927 1.00 91.00 200 VAL A N 1
ATOM 1551 C CA . VAL A 1 200 ? -5.039 14.752 10.101 1.00 91.00 200 VAL A CA 1
ATOM 1552 C C . VAL A 1 200 ? -6.551 14.900 9.952 1.00 91.00 200 VAL A C 1
ATOM 1554 O O . VAL A 1 200 ? -7.296 14.504 10.845 1.00 91.00 200 VAL A O 1
ATOM 1557 N N . LYS A 1 201 ? -7.015 15.374 8.791 1.00 90.50 201 LYS A N 1
ATOM 1558 C CA . LYS A 1 201 ? -8.444 15.549 8.498 1.00 90.50 201 LYS A CA 1
ATOM 1559 C C . LYS A 1 201 ? -9.229 14.243 8.625 1.00 90.50 201 LYS A C 1
ATOM 1561 O O . LYS A 1 201 ? -10.323 14.220 9.183 1.00 90.50 201 LYS A O 1
ATOM 1566 N N . LYS A 1 202 ? -8.676 13.137 8.129 1.00 91.44 202 LYS A N 1
ATOM 1567 C CA . LYS A 1 202 ? -9.289 11.814 8.261 1.00 91.44 202 LYS A CA 1
ATOM 1568 C C . LYS A 1 202 ? -9.397 11.405 9.728 1.00 91.44 202 LYS A C 1
ATOM 1570 O O . LYS A 1 202 ? -10.434 10.893 10.137 1.00 91.44 202 LYS A O 1
ATOM 1575 N N . ARG A 1 203 ? -8.367 11.668 10.536 1.00 90.50 203 ARG A N 1
ATOM 1576 C CA . ARG A 1 203 ? -8.411 11.377 11.974 1.00 90.50 203 ARG A CA 1
ATOM 1577 C C . ARG A 1 203 ? -9.468 12.207 12.701 1.00 90.50 203 ARG A C 1
ATOM 1579 O O . ARG A 1 203 ? -10.184 11.664 13.536 1.00 90.50 203 ARG A O 1
ATOM 1586 N N . GLU A 1 204 ? -9.601 13.490 12.365 1.00 89.00 204 GLU A N 1
ATOM 1587 C CA . GLU A 1 204 ? -10.669 14.357 12.889 1.00 89.00 204 GLU A CA 1
ATOM 1588 C C . GLU A 1 204 ? -12.060 13.776 12.579 1.00 89.00 204 GLU A C 1
ATOM 1590 O O . GLU A 1 204 ? -12.930 13.718 13.453 1.00 89.00 204 GLU A O 1
ATOM 1595 N N . GLN A 1 205 ? -12.259 13.290 11.349 1.00 91.06 205 GLN A N 1
ATOM 1596 C CA . GLN A 1 205 ? -13.504 12.641 10.930 1.00 91.06 205 GLN A CA 1
ATOM 1597 C C . GLN A 1 205 ? -13.761 11.343 11.700 1.00 91.06 205 GLN A C 1
ATOM 1599 O O . GLN A 1 205 ? -14.850 11.168 12.238 1.00 91.06 205 GLN A O 1
ATOM 1604 N N . GLU A 1 206 ? -12.761 10.465 11.816 1.00 90.94 206 GLU A N 1
ATOM 1605 C CA . GLU A 1 206 ? -12.864 9.206 12.566 1.00 90.94 206 GLU A CA 1
ATOM 1606 C C . GLU A 1 206 ? -13.259 9.445 14.027 1.00 90.94 206 GLU A C 1
ATOM 1608 O O . GLU A 1 206 ? -14.112 8.740 14.565 1.00 90.94 206 GLU A O 1
ATOM 1613 N N . ILE A 1 207 ? -12.676 10.458 14.668 1.00 89.44 207 ILE A N 1
ATOM 1614 C CA . ILE A 1 207 ? -12.999 10.831 16.047 1.00 89.44 207 ILE A CA 1
ATOM 1615 C C . ILE A 1 207 ? -14.425 11.371 16.153 1.00 89.44 207 ILE A C 1
ATOM 1617 O O . ILE A 1 207 ? -15.164 10.982 17.057 1.00 89.44 207 ILE A O 1
ATOM 1621 N N . THR A 1 208 ? -14.821 12.249 15.230 1.00 89.25 208 THR A N 1
ATOM 1622 C CA . THR A 1 208 ? -16.175 12.820 15.191 1.00 89.25 208 THR A CA 1
ATOM 1623 C C . THR A 1 208 ? -17.219 11.720 15.016 1.00 89.25 208 THR A C 1
ATOM 1625 O O . THR A 1 208 ? -18.202 11.658 15.756 1.00 89.25 208 THR A O 1
ATOM 1628 N N . GLU A 1 209 ? -16.975 10.796 14.087 1.00 91.94 209 GLU A N 1
ATOM 1629 C CA . GLU A 1 209 ? -17.826 9.631 13.879 1.00 91.94 209 GLU A CA 1
ATOM 1630 C C . GLU A 1 209 ? -17.874 8.738 15.117 1.00 91.94 209 GLU A C 1
ATOM 1632 O O . GLU A 1 209 ? -18.964 8.381 15.564 1.00 91.94 209 GLU A O 1
ATOM 1637 N N . ALA A 1 210 ? -16.721 8.413 15.705 1.00 91.06 210 ALA A N 1
ATOM 1638 C CA . ALA A 1 210 ? -16.643 7.598 16.910 1.00 91.06 210 ALA A CA 1
ATOM 1639 C C . ALA A 1 210 ? -17.422 8.230 18.069 1.00 91.06 210 ALA A C 1
ATOM 1641 O O . ALA A 1 210 ? -18.179 7.533 18.746 1.00 91.06 210 ALA A O 1
ATOM 1642 N N . ARG A 1 211 ? -17.315 9.549 18.254 1.00 90.00 211 ARG A N 1
ATOM 1643 C CA . ARG A 1 211 ? -18.079 10.299 19.256 1.00 90.00 211 ARG A CA 1
ATOM 1644 C C . ARG A 1 211 ? -19.583 10.219 19.009 1.00 90.00 211 ARG A C 1
ATOM 1646 O O . ARG A 1 211 ? -20.335 9.997 19.950 1.00 90.00 211 ARG A O 1
ATOM 1653 N N . SER A 1 212 ? -20.019 10.360 17.757 1.00 91.75 212 SER A N 1
ATOM 1654 C CA . SER A 1 212 ? -21.444 10.299 17.404 1.00 91.75 212 SER A CA 1
ATOM 1655 C C . SER A 1 212 ? -22.050 8.895 17.537 1.00 91.75 212 SER A C 1
ATOM 1657 O O . SER A 1 212 ? -23.162 8.754 18.034 1.00 91.75 212 SER A O 1
ATOM 1659 N N . LYS A 1 213 ? -21.309 7.848 17.150 1.00 93.94 213 LYS A N 1
ATOM 1660 C CA . LYS A 1 213 ? -21.802 6.461 17.097 1.00 93.94 213 LYS A CA 1
ATOM 1661 C C . LYS A 1 213 ? -21.650 5.706 18.418 1.00 93.94 213 LYS A C 1
ATOM 1663 O O . LYS A 1 213 ? -22.359 4.729 18.644 1.00 93.94 213 LYS A O 1
ATOM 1668 N N . SER A 1 214 ? -20.733 6.114 19.298 1.00 92.88 214 SER A N 1
ATOM 1669 C CA . SER A 1 214 ? -20.499 5.410 20.571 1.00 92.88 214 SER A CA 1
ATOM 1670 C C . SER A 1 214 ? -21.755 5.323 21.457 1.00 92.88 214 SER A C 1
ATOM 1672 O O . SER A 1 214 ? -22.056 4.221 21.915 1.00 92.88 214 SER A O 1
ATOM 1674 N N . PRO A 1 215 ? -22.555 6.392 21.650 1.00 92.06 215 PRO A N 1
ATOM 1675 C CA . PRO A 1 215 ? -23.806 6.293 22.406 1.00 92.06 215 PRO A CA 1
ATOM 1676 C C . PRO A 1 215 ? -24.813 5.308 21.796 1.00 92.06 215 PRO A C 1
ATOM 1678 O O . PRO A 1 215 ? -25.457 4.547 22.516 1.00 92.06 215 PRO A O 1
ATOM 1681 N N . GLU A 1 216 ? -24.923 5.270 20.465 1.00 93.69 216 GLU A N 1
ATOM 1682 C CA . GLU A 1 216 ? -25.805 4.331 19.762 1.00 93.69 216 GLU A CA 1
ATOM 1683 C C . GLU A 1 216 ? -25.370 2.879 19.986 1.00 93.69 216 GLU A C 1
ATOM 1685 O O . GLU A 1 216 ? -26.203 2.023 20.289 1.00 93.69 216 GLU A O 1
ATOM 1690 N N . LEU A 1 217 ? -24.064 2.603 19.910 1.00 93.81 217 LEU A N 1
ATOM 1691 C CA . LEU A 1 217 ? -23.511 1.276 20.188 1.00 93.81 217 LEU A CA 1
ATOM 1692 C C . LEU A 1 217 ? -23.701 0.864 21.650 1.00 93.81 217 LEU A C 1
ATOM 1694 O O . LEU A 1 217 ? -23.970 -0.307 21.918 1.00 93.81 217 LEU A O 1
ATOM 1698 N N . ALA A 1 218 ? -23.585 1.802 22.592 1.00 93.56 218 ALA A N 1
ATOM 1699 C CA . ALA A 1 218 ? -23.848 1.538 24.002 1.00 93.56 2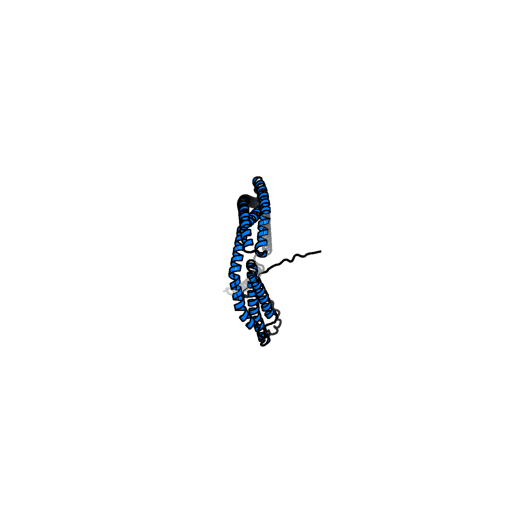18 ALA A CA 1
ATOM 1700 C C . ALA A 1 218 ? -25.320 1.154 24.229 1.00 93.56 218 ALA A C 1
ATOM 1702 O O . ALA A 1 218 ? -25.598 0.116 24.827 1.00 93.56 218 ALA A O 1
ATOM 1703 N N . ASN A 1 219 ? -26.259 1.909 23.652 1.00 92.94 219 ASN A N 1
ATOM 1704 C CA . ASN A 1 219 ? -27.688 1.586 23.707 1.00 92.94 219 ASN A CA 1
ATOM 1705 C C . ASN A 1 219 ? -27.997 0.234 23.049 1.00 92.94 219 ASN A C 1
ATOM 1707 O O . ASN A 1 219 ? -28.757 -0.574 23.589 1.00 92.94 219 ASN A O 1
ATOM 1711 N N . GLN A 1 220 ? -27.381 -0.042 21.896 1.00 93.88 220 GLN A N 1
ATOM 1712 C CA . GLN A 1 220 ? -27.519 -1.322 21.210 1.00 93.88 220 GLN A CA 1
ATOM 1713 C C . GLN A 1 220 ? -27.000 -2.478 22.071 1.00 93.88 220 GLN A C 1
ATOM 1715 O O . GLN A 1 220 ? -27.639 -3.534 22.113 1.00 93.88 220 GLN A O 1
ATOM 1720 N N . TYR A 1 221 ? -25.873 -2.286 22.764 1.00 94.44 221 TYR A N 1
ATOM 1721 C CA . TYR A 1 221 ? -25.319 -3.270 23.689 1.00 94.44 221 TYR A CA 1
ATOM 1722 C C . TYR A 1 221 ? -26.318 -3.572 24.804 1.00 94.44 221 TYR A C 1
ATOM 1724 O O . TYR A 1 221 ? -26.708 -4.727 24.953 1.00 94.44 221 TYR A O 1
ATOM 1732 N N . SER A 1 222 ? -26.810 -2.553 25.516 1.00 91.69 222 SER A N 1
ATOM 1733 C CA . SER A 1 222 ? -27.775 -2.743 26.607 1.00 91.69 222 SER A CA 1
ATOM 1734 C C . SER A 1 222 ? -29.056 -3.443 26.139 1.00 91.69 222 SER A C 1
ATOM 1736 O O . SER A 1 222 ? -29.551 -4.349 26.809 1.00 91.69 222 SER A O 1
ATOM 1738 N N . ALA A 1 223 ? -29.567 -3.090 24.955 1.00 90.31 223 ALA A N 1
ATOM 1739 C CA . ALA A 1 223 ? -30.753 -3.726 24.382 1.00 90.31 223 ALA A CA 1
ATOM 1740 C C . ALA A 1 223 ? -30.524 -5.205 24.014 1.00 90.31 223 ALA A C 1
ATOM 1742 O O . ALA A 1 223 ? -31.418 -6.038 24.177 1.00 90.31 223 ALA A O 1
ATOM 1743 N N . THR A 1 224 ? -29.335 -5.556 23.513 1.00 91.38 224 THR A N 1
ATOM 1744 C CA . THR A 1 224 ? -29.014 -6.946 23.144 1.00 91.38 224 THR A CA 1
ATOM 1745 C C . THR A 1 224 ? -28.592 -7.802 24.330 1.00 91.38 224 THR A C 1
ATOM 1747 O O . THR A 1 224 ? -28.848 -9.008 24.323 1.00 91.38 224 THR A O 1
ATOM 1750 N N . GLU A 1 225 ? -27.988 -7.207 25.354 1.00 93.81 225 GLU A N 1
ATOM 1751 C CA . GLU A 1 225 ? -27.444 -7.906 26.512 1.00 93.81 225 GLU A CA 1
ATOM 1752 C C . GLU A 1 225 ? -28.493 -8.793 27.193 1.00 93.81 225 GLU A C 1
ATOM 1754 O O . GLU A 1 225 ? -28.246 -9.985 27.399 1.00 93.81 225 GLU A O 1
ATOM 1759 N N . GLN A 1 226 ? -29.682 -8.253 27.477 1.00 90.56 226 GLN A N 1
ATOM 1760 C CA . GLN A 1 226 ? -30.727 -8.985 28.196 1.00 90.56 226 GLN A CA 1
ATOM 1761 C C . GLN A 1 226 ? -31.176 -10.246 27.438 1.00 90.56 226 GLN A C 1
ATOM 1763 O O . GLN A 1 226 ? -31.246 -11.336 28.009 1.00 90.56 226 GLN A O 1
ATOM 1768 N N . SER A 1 227 ? -31.377 -10.130 26.121 1.00 90.75 227 SER A N 1
ATOM 1769 C CA . SER A 1 227 ? -31.730 -11.264 25.254 1.00 90.75 227 SER A CA 1
ATOM 1770 C C . SER A 1 227 ? -30.631 -12.339 25.220 1.00 90.75 227 SER A C 1
ATOM 1772 O O . SER A 1 227 ? -30.904 -13.547 25.191 1.00 90.75 227 SER A O 1
ATOM 1774 N N . VAL A 1 228 ? -29.362 -11.924 25.241 1.00 92.00 228 VAL A N 1
ATOM 1775 C CA . VAL A 1 228 ? -28.219 -12.846 25.264 1.00 92.00 228 VAL A CA 1
ATOM 1776 C C . VAL A 1 228 ? -28.114 -13.545 26.621 1.00 92.00 228 VAL A C 1
ATOM 1778 O O . VAL A 1 228 ? -27.914 -14.760 26.653 1.00 92.00 228 VAL A O 1
ATOM 1781 N N . ILE A 1 229 ? -28.319 -12.828 27.731 1.00 92.62 229 ILE A N 1
ATOM 1782 C CA . ILE A 1 229 ? -28.349 -13.399 29.086 1.00 92.62 229 ILE A CA 1
ATOM 1783 C C . ILE A 1 229 ? -29.381 -14.526 29.172 1.00 92.62 229 ILE A C 1
ATOM 1785 O O . ILE A 1 229 ? -29.054 -15.622 29.629 1.00 92.62 229 ILE A O 1
ATOM 1789 N N . GLU A 1 230 ? -30.604 -14.295 28.698 1.00 91.38 230 GLU A N 1
ATOM 1790 C CA . GLU A 1 230 ? -31.662 -15.313 28.684 1.00 91.38 230 GLU A CA 1
ATOM 1791 C C . GLU A 1 230 ? -31.262 -16.543 27.864 1.00 91.38 230 GLU A C 1
ATOM 1793 O O . GLU A 1 230 ? -31.424 -17.682 28.307 1.00 91.38 230 GLU A O 1
ATOM 1798 N N . THR A 1 231 ? -30.649 -16.325 26.698 1.00 90.69 231 THR A N 1
ATOM 1799 C CA . THR A 1 231 ? -30.185 -17.410 25.825 1.00 90.69 231 THR A CA 1
ATOM 1800 C C . THR A 1 231 ? -29.122 -18.282 26.506 1.00 90.69 231 THR A C 1
ATOM 1802 O O . THR A 1 231 ? -29.150 -19.509 26.349 1.00 90.69 231 THR A O 1
ATOM 1805 N N . LEU A 1 232 ? -28.211 -17.660 27.263 1.00 92.56 232 LEU A N 1
ATOM 1806 C CA . LEU A 1 232 ? -27.070 -18.292 27.937 1.00 92.56 232 LEU A CA 1
ATOM 1807 C C . LEU A 1 232 ? -27.427 -19.011 29.246 1.00 92.56 232 LEU A C 1
ATOM 1809 O O . LEU A 1 232 ? -26.667 -19.875 29.693 1.00 92.56 232 LEU A O 1
ATOM 1813 N N . ARG A 1 233 ? -28.580 -18.692 29.853 1.00 92.56 233 ARG A N 1
ATOM 1814 C CA . ARG A 1 233 ? -29.095 -19.375 31.057 1.00 92.56 233 ARG A CA 1
ATOM 1815 C C . ARG A 1 233 ? -29.520 -20.820 30.802 1.00 92.56 233 ARG A C 1
ATOM 1817 O O . ARG A 1 233 ? -29.728 -21.573 31.748 1.00 92.56 233 ARG A O 1
ATOM 1824 N N . HIS A 1 234 ? -29.649 -21.225 29.541 1.00 92.31 234 HIS A N 1
ATOM 1825 C CA . HIS A 1 234 ? -30.020 -22.590 29.201 1.00 92.31 234 HIS A CA 1
ATOM 1826 C C . HIS A 1 234 ? -28.979 -23.601 29.715 1.00 92.31 234 HIS A C 1
ATOM 1828 O O . HIS A 1 234 ? -27.770 -23.388 29.595 1.00 92.31 234 HIS A O 1
ATOM 1834 N N . LYS A 1 235 ? -29.457 -24.727 30.259 1.00 92.56 235 LYS A N 1
ATOM 1835 C CA . LYS A 1 235 ? -28.620 -25.762 30.895 1.00 92.56 235 LYS A CA 1
ATOM 1836 C C . LYS A 1 235 ? -27.557 -26.370 29.974 1.00 92.56 235 LYS A C 1
ATOM 1838 O O . LYS A 1 235 ? -26.511 -26.786 30.449 1.00 92.56 235 LYS A O 1
ATOM 1843 N N . ASP A 1 236 ? -27.827 -26.386 28.672 1.00 91.81 236 ASP A N 1
ATOM 1844 C CA . ASP A 1 236 ? -26.958 -27.004 27.659 1.00 91.81 236 ASP A CA 1
ATOM 1845 C C . ASP A 1 236 ? -25.859 -26.081 27.125 1.00 91.81 236 ASP A C 1
ATOM 1847 O O . ASP A 1 236 ? -25.074 -26.481 26.272 1.00 91.81 236 ASP A O 1
ATOM 1851 N N . VAL A 1 237 ? -25.807 -24.837 27.598 1.00 92.31 237 VAL A N 1
ATOM 1852 C CA . VAL A 1 237 ? -24.775 -23.875 27.202 1.00 92.31 237 VAL A CA 1
ATOM 1853 C C . VAL A 1 237 ? -23.535 -24.075 28.066 1.00 92.31 237 VAL A C 1
ATOM 1855 O O . VAL A 1 237 ? -23.637 -24.139 29.292 1.00 92.31 237 VAL A O 1
ATOM 1858 N N . LYS A 1 238 ? -22.359 -24.129 27.432 1.00 92.88 238 LYS A N 1
ATOM 1859 C CA . LYS A 1 238 ? -21.083 -24.357 28.120 1.00 92.88 238 LYS A CA 1
ATOM 1860 C C . LYS A 1 238 ? -20.597 -23.113 28.858 1.00 92.88 238 LYS A C 1
ATOM 1862 O O . LYS A 1 238 ? -20.849 -21.979 28.442 1.00 92.88 238 LYS A O 1
ATOM 1867 N N . ASP A 1 239 ? -19.796 -23.324 29.898 1.00 92.31 239 ASP A N 1
ATOM 1868 C CA . ASP A 1 239 ? -19.216 -22.228 30.682 1.00 92.31 239 ASP A CA 1
ATOM 1869 C C . ASP A 1 239 ? -18.246 -21.360 29.871 1.00 92.31 239 ASP A C 1
ATOM 1871 O O . ASP A 1 239 ? -18.225 -20.144 30.045 1.00 92.31 239 ASP A O 1
ATOM 1875 N N . SER A 1 240 ? -17.524 -21.935 28.903 1.00 91.81 240 SER A N 1
ATOM 1876 C CA . SER A 1 240 ? -16.684 -21.168 27.969 1.00 91.81 240 SER A CA 1
ATOM 1877 C C . SER A 1 240 ? -17.496 -20.185 27.117 1.00 91.81 240 SER A C 1
ATOM 1879 O O . SER A 1 240 ? -17.049 -19.069 26.852 1.00 91.81 240 SER A O 1
ATOM 1881 N N . THR A 1 241 ? -18.719 -20.557 26.731 1.00 92.62 241 THR A N 1
ATOM 1882 C CA . THR A 1 241 ? -19.648 -19.673 26.018 1.00 92.62 241 THR A CA 1
ATOM 1883 C C . THR A 1 241 ? -20.200 -18.587 26.946 1.00 92.62 241 THR A C 1
ATOM 1885 O O . THR A 1 241 ? -20.307 -17.431 26.539 1.00 92.62 241 THR A O 1
ATOM 1888 N N . ARG A 1 242 ? -20.476 -18.909 28.217 1.00 92.19 242 ARG A N 1
ATOM 1889 C CA . ARG A 1 242 ? -20.868 -17.914 29.235 1.00 92.19 242 ARG A CA 1
ATOM 1890 C C . ARG A 1 242 ? -19.740 -16.927 29.552 1.00 92.19 242 ARG A C 1
ATOM 1892 O O . ARG A 1 242 ? -20.011 -15.752 29.790 1.00 92.19 242 ARG A O 1
ATOM 1899 N N . GLN A 1 243 ? -18.480 -17.357 29.488 1.00 94.69 243 GLN A N 1
ATOM 1900 C CA . GLN A 1 243 ? -17.318 -16.489 29.696 1.00 94.69 243 GLN A CA 1
ATOM 1901 C C . GLN A 1 243 ? -17.245 -15.351 28.663 1.00 94.69 243 GLN A C 1
ATOM 1903 O O . GLN A 1 243 ? -16.800 -14.254 28.999 1.00 94.69 243 GLN A O 1
ATOM 1908 N N . LEU A 1 244 ? -17.748 -15.557 27.438 1.00 94.19 244 LEU A N 1
ATOM 1909 C CA . LEU A 1 244 ? -17.830 -14.500 26.421 1.00 94.19 244 LEU A CA 1
ATOM 1910 C C . LEU A 1 244 ? -18.722 -13.332 26.865 1.00 94.19 244 LEU A C 1
ATOM 1912 O O . LEU A 1 244 ? -18.388 -12.186 26.582 1.00 94.19 244 LEU A O 1
ATOM 1916 N N . LEU A 1 245 ? -19.810 -13.598 27.600 1.00 94.50 245 LEU A N 1
ATOM 1917 C CA . LEU A 1 245 ? -20.647 -12.541 28.179 1.00 94.50 245 LEU A CA 1
ATOM 1918 C C . LEU A 1 245 ? -19.873 -11.742 29.233 1.00 94.50 245 LEU A C 1
ATOM 1920 O O . LEU A 1 245 ? -19.964 -10.521 29.259 1.00 94.50 245 LEU A O 1
ATOM 1924 N N . SER A 1 246 ? -19.088 -12.410 30.082 1.00 93.38 246 SER A N 1
ATOM 1925 C CA . SER A 1 246 ? -18.250 -11.726 31.075 1.00 93.38 246 SER A CA 1
ATOM 1926 C C . SER A 1 246 ? -17.187 -10.842 30.409 1.00 93.38 246 SER A C 1
ATOM 1928 O O . SER A 1 246 ? -17.012 -9.695 30.814 1.00 93.38 246 SER A O 1
ATOM 1930 N N . GLN A 1 247 ? -16.545 -11.321 29.338 1.00 94.88 247 GLN A N 1
ATOM 1931 C CA . GLN A 1 247 ? -15.607 -10.516 28.545 1.00 94.88 247 GLN A CA 1
ATOM 1932 C C . GLN A 1 247 ? -16.300 -9.323 27.877 1.00 94.88 247 GLN A C 1
ATOM 1934 O O . GLN A 1 247 ? -15.780 -8.209 27.920 1.00 94.88 247 GLN A O 1
ATOM 1939 N N . ALA A 1 248 ? -17.487 -9.541 27.299 1.00 95.69 248 ALA A N 1
ATOM 1940 C CA . ALA A 1 248 ? -18.286 -8.481 26.696 1.00 95.69 248 ALA A CA 1
ATOM 1941 C C . ALA A 1 248 ? -18.640 -7.399 27.726 1.00 95.69 248 ALA A C 1
ATOM 1943 O O . ALA A 1 248 ? -18.466 -6.217 27.446 1.00 95.69 248 ALA A O 1
ATOM 1944 N N . LYS A 1 249 ? -19.083 -7.803 28.924 1.00 95.62 249 LYS A N 1
ATOM 1945 C CA . LYS A 1 249 ? -19.386 -6.899 30.044 1.00 95.62 249 LYS A CA 1
ATOM 1946 C C . LYS A 1 249 ? -18.167 -6.112 30.488 1.00 95.62 249 LYS A C 1
ATOM 1948 O O . LYS A 1 249 ? -18.261 -4.908 30.673 1.00 95.62 249 LYS A O 1
ATOM 1953 N N . GLY A 1 250 ? -17.019 -6.779 30.618 1.00 94.81 250 GLY A N 1
ATOM 1954 C CA . GLY A 1 250 ? -15.760 -6.117 30.949 1.00 94.81 250 GLY A CA 1
ATOM 1955 C C . GLY A 1 250 ? -15.444 -4.991 29.965 1.00 94.81 250 GLY A C 1
ATOM 1956 O O . GLY A 1 250 ? -15.160 -3.876 30.387 1.00 94.81 250 GLY A O 1
ATOM 1957 N N . LYS A 1 251 ? -15.583 -5.256 28.659 1.00 95.38 251 LYS A N 1
ATOM 1958 C CA . LYS A 1 251 ? -15.334 -4.264 27.602 1.00 95.38 251 LYS A CA 1
ATOM 1959 C C . LYS A 1 251 ? -16.363 -3.136 27.568 1.00 95.38 251 LYS A C 1
ATOM 1961 O O . LYS A 1 251 ? -15.981 -1.987 27.379 1.00 95.38 251 LYS A O 1
ATOM 1966 N N . TYR A 1 252 ? -17.639 -3.446 27.778 1.00 95.81 252 TYR A N 1
ATOM 1967 C CA . TYR A 1 252 ? -18.691 -2.435 27.882 1.00 95.81 252 TYR A CA 1
ATOM 1968 C C . TYR A 1 252 ? -18.477 -1.518 29.092 1.00 95.81 252 TYR A C 1
ATOM 1970 O O . TYR A 1 252 ? -18.476 -0.302 28.938 1.00 95.81 252 TYR A O 1
ATOM 1978 N N . ASN A 1 253 ? -18.212 -2.084 30.271 1.00 94.56 253 ASN A N 1
ATOM 1979 C CA . ASN A 1 253 ? -17.963 -1.311 31.488 1.00 94.56 253 ASN A CA 1
ATOM 1980 C C . ASN A 1 253 ? -16.710 -0.437 31.358 1.00 94.56 253 ASN A C 1
ATOM 1982 O O . ASN A 1 253 ? -16.731 0.717 31.769 1.00 94.56 253 ASN A O 1
ATOM 1986 N N . GLU A 1 254 ? -15.640 -0.962 30.751 1.00 92.62 254 GLU A N 1
ATOM 1987 C CA . GLU A 1 254 ? -14.429 -0.197 30.427 1.00 92.62 254 GLU A CA 1
ATOM 1988 C C . GLU A 1 254 ? -14.761 0.993 29.508 1.00 92.62 254 GLU A C 1
ATOM 1990 O O . GLU A 1 254 ? -14.308 2.111 29.752 1.00 92.62 254 GLU A O 1
ATOM 1995 N N . ALA A 1 255 ? -15.605 0.785 28.491 1.00 92.31 255 ALA A N 1
ATOM 1996 C CA . ALA A 1 255 ? -16.037 1.846 27.585 1.00 92.31 255 ALA A CA 1
ATOM 1997 C C . ALA A 1 255 ? -16.893 2.910 28.285 1.00 92.31 255 ALA A C 1
ATOM 1999 O O . ALA A 1 255 ? -16.646 4.098 28.096 1.00 92.31 255 ALA A O 1
ATOM 2000 N N . VAL A 1 256 ? -17.874 2.500 29.096 1.00 91.12 256 VAL A N 1
ATOM 2001 C CA . VAL A 1 256 ? -18.759 3.411 29.840 1.00 91.12 256 VAL A CA 1
ATOM 2002 C C . VAL A 1 256 ? -17.972 4.226 30.854 1.00 91.12 256 VAL A C 1
ATOM 2004 O O . VAL A 1 256 ? -18.069 5.448 30.831 1.00 91.12 256 VAL A O 1
ATOM 2007 N N . ALA A 1 257 ? -17.108 3.582 31.641 1.00 88.88 257 ALA A N 1
ATOM 2008 C CA . ALA A 1 257 ? -16.215 4.286 32.554 1.00 88.88 257 ALA A CA 1
ATOM 2009 C C . ALA A 1 257 ? -15.344 5.298 31.797 1.00 88.88 257 ALA A C 1
ATOM 2011 O O . ALA A 1 257 ? -15.183 6.425 32.244 1.00 88.88 257 ALA A O 1
ATOM 2012 N N . THR A 1 258 ? -14.835 4.934 30.611 1.00 86.31 258 THR A N 1
ATOM 2013 C CA . THR A 1 258 ? -14.046 5.850 29.773 1.00 86.31 258 THR A CA 1
ATOM 2014 C C . THR A 1 258 ? -14.871 7.046 29.287 1.00 86.31 258 THR A C 1
ATOM 2016 O O . THR A 1 258 ? -14.329 8.142 29.223 1.00 86.31 258 THR A O 1
ATOM 2019 N N . MET A 1 259 ? -16.161 6.871 28.974 1.00 85.31 259 MET A N 1
ATOM 2020 C CA . MET A 1 259 ? -17.064 7.954 28.548 1.00 85.31 259 MET A CA 1
ATOM 2021 C C . MET A 1 259 ? -17.380 8.961 29.665 1.00 85.31 259 MET A C 1
ATOM 2023 O O . MET A 1 259 ? -17.710 10.106 29.366 1.00 85.31 259 MET A O 1
ATOM 2027 N N . GLU A 1 260 ? -17.253 8.571 30.934 1.00 82.00 260 GLU A N 1
ATOM 2028 C CA . GLU A 1 260 ? -17.523 9.436 32.092 1.00 82.00 260 GLU A CA 1
ATOM 2029 C C . GLU A 1 260 ? -16.405 10.469 32.358 1.00 82.00 260 GLU A C 1
ATOM 2031 O O . GLU A 1 260 ? -16.634 11.448 33.066 1.00 82.00 260 GLU A O 1
ATOM 2036 N N . PHE A 1 261 ? -15.219 10.325 31.747 1.00 69.44 261 PHE A N 1
ATOM 2037 C CA . PHE A 1 261 ? -14.056 11.214 31.945 1.00 69.44 261 PHE A CA 1
ATOM 2038 C C . PHE A 1 261 ? -14.134 12.588 31.228 1.00 69.44 261 PHE A C 1
ATOM 2040 O O . PHE A 1 261 ? -13.111 13.250 31.033 1.00 69.44 261 PHE A O 1
ATOM 2047 N N . GLY A 1 262 ? -15.328 13.063 30.863 1.00 66.00 262 GLY A N 1
ATOM 2048 C CA . GLY A 1 262 ? -15.558 14.439 30.396 1.00 66.00 262 GLY A CA 1
ATOM 2049 C C . GLY A 1 262 ? -14.812 14.821 29.106 1.00 66.00 262 GLY A C 1
ATOM 2050 O O . GLY A 1 262 ? -14.927 14.146 28.087 1.00 66.00 262 GLY A O 1
ATOM 2051 N N . ASP A 1 263 ? -14.055 15.921 29.124 1.00 58.91 263 ASP A N 1
ATOM 2052 C CA . ASP A 1 263 ? -13.384 16.474 27.929 1.00 58.91 263 ASP A CA 1
ATOM 2053 C C . ASP A 1 263 ? -12.129 15.683 27.489 1.00 58.91 263 ASP A C 1
ATOM 2055 O O . ASP A 1 263 ? -11.545 15.958 26.442 1.00 58.91 263 ASP A O 1
ATOM 2059 N N . GLY A 1 264 ? -11.706 14.674 28.262 1.00 67.25 264 GLY A N 1
ATOM 2060 C CA . GLY A 1 264 ? -10.500 13.872 28.011 1.00 67.25 264 GLY A CA 1
ATOM 2061 C C . GLY A 1 264 ? -10.719 12.528 27.310 1.00 67.25 264 GLY A C 1
ATOM 2062 O O . GLY A 1 264 ? -9.809 11.694 27.294 1.00 67.25 264 GLY A O 1
ATOM 2063 N N . VAL A 1 265 ? -11.922 12.282 26.789 1.00 80.38 265 VAL A N 1
ATOM 2064 C CA . VAL A 1 265 ? -12.366 10.951 26.353 1.00 80.38 265 VAL A CA 1
ATOM 2065 C C . VAL A 1 265 ? -11.705 10.527 25.042 1.00 80.38 265 VAL A C 1
ATOM 2067 O O . VAL A 1 265 ? -11.828 11.181 24.006 1.00 80.38 265 VAL A O 1
ATOM 2070 N N . ASN A 1 266 ? -11.079 9.349 25.056 1.00 84.62 266 ASN A N 1
ATOM 2071 C CA . ASN A 1 266 ? -10.596 8.691 23.846 1.00 84.62 266 ASN A CA 1
ATOM 2072 C C . ASN A 1 266 ? -11.758 8.041 23.084 1.00 84.62 266 ASN A C 1
ATOM 2074 O O . ASN A 1 266 ? -11.984 6.833 23.195 1.00 84.62 266 ASN A O 1
ATOM 2078 N N . TRP A 1 267 ? -12.485 8.829 22.292 1.00 87.69 267 TRP A N 1
ATOM 2079 C CA . TRP A 1 267 ? -13.653 8.348 21.547 1.00 87.69 267 TRP A CA 1
ATOM 2080 C C . TRP A 1 267 ? -13.346 7.178 20.609 1.00 87.69 267 TRP A C 1
ATOM 2082 O O . TRP A 1 267 ? -14.169 6.275 20.478 1.00 87.69 267 TRP A O 1
ATOM 2092 N N . LEU A 1 268 ? -12.150 7.130 20.014 1.00 88.50 268 LEU A N 1
ATOM 2093 C CA . LEU A 1 268 ? -11.725 5.992 19.189 1.00 88.50 268 LEU A CA 1
ATOM 2094 C C . LEU A 1 268 ? -11.587 4.710 20.019 1.00 88.50 268 LEU A C 1
ATOM 2096 O O . LEU A 1 268 ? -12.034 3.644 19.596 1.00 88.50 268 LEU A O 1
ATOM 2100 N N . GLY A 1 269 ? -10.994 4.819 21.210 1.00 88.62 269 GLY A N 1
ATOM 2101 C CA . GLY A 1 269 ? -10.884 3.713 22.160 1.00 88.62 269 GLY A CA 1
ATOM 2102 C C . GLY A 1 269 ? -12.253 3.229 22.637 1.00 88.62 269 GLY A C 1
ATOM 2103 O O . GLY A 1 269 ? -12.526 2.032 22.593 1.00 88.62 269 GLY A O 1
ATOM 2104 N N . VAL A 1 270 ? -13.142 4.155 23.006 1.00 91.50 270 VAL A N 1
ATOM 2105 C CA . VAL A 1 270 ? -14.531 3.857 23.397 1.00 91.50 270 VAL A CA 1
ATOM 2106 C C . VAL A 1 270 ? -15.260 3.108 22.282 1.00 91.50 270 VAL A C 1
ATOM 2108 O O . VAL A 1 270 ? -15.816 2.034 22.516 1.00 91.50 270 VAL A O 1
ATOM 2111 N N . TYR A 1 271 ? -15.209 3.626 21.055 1.00 92.50 271 TYR A N 1
ATOM 2112 C CA . TYR A 1 271 ? -15.843 3.000 19.900 1.00 92.50 271 TYR A CA 1
ATOM 2113 C C . TYR A 1 271 ? -15.303 1.582 19.650 1.00 92.50 271 TYR A C 1
ATOM 2115 O O . TYR A 1 271 ? -16.072 0.642 19.431 1.00 92.50 271 TYR A O 1
ATOM 2123 N N . ALA A 1 272 ? -13.984 1.385 19.750 1.00 92.62 272 ALA A N 1
ATOM 2124 C CA . ALA A 1 272 ? -13.358 0.069 19.618 1.00 92.62 272 ALA A CA 1
ATOM 2125 C C . ALA A 1 272 ? -13.787 -0.911 20.730 1.00 92.62 272 ALA A C 1
ATOM 2127 O O . ALA A 1 272 ? -14.038 -2.090 20.465 1.00 92.62 272 ALA A O 1
ATOM 2128 N N . LEU A 1 273 ? -13.911 -0.440 21.973 1.00 94.88 273 LEU A N 1
ATOM 2129 C CA . LEU A 1 273 ? -14.379 -1.256 23.094 1.00 94.88 273 LEU A CA 1
ATOM 2130 C C . LEU A 1 273 ? -15.847 -1.667 22.922 1.00 94.88 273 LEU A C 1
ATOM 2132 O O . LEU A 1 273 ? -16.161 -2.846 23.078 1.00 94.88 273 LEU A O 1
ATOM 2136 N N . LEU A 1 274 ? -16.730 -0.739 22.540 1.00 95.88 274 LEU A N 1
ATOM 2137 C CA . LEU A 1 274 ? -18.160 -1.008 22.341 1.00 95.88 274 LEU A CA 1
ATOM 2138 C C . LEU A 1 274 ? -18.421 -1.947 21.158 1.00 95.88 274 LEU A C 1
ATOM 2140 O O . LEU A 1 274 ? -19.196 -2.898 21.278 1.00 95.88 274 LEU A O 1
ATOM 2144 N N . THR A 1 275 ? -17.737 -1.737 20.032 1.00 95.44 275 THR A N 1
ATOM 2145 C CA . THR A 1 275 ? -17.823 -2.647 18.876 1.00 95.44 275 THR A CA 1
ATOM 2146 C C . THR A 1 275 ? -17.336 -4.055 19.228 1.00 95.44 275 THR A C 1
ATOM 2148 O O . THR A 1 275 ? -17.989 -5.040 18.875 1.00 95.44 275 THR A O 1
ATOM 2151 N N . SER A 1 276 ? -16.240 -4.170 19.985 1.00 95.00 276 SER A N 1
ATOM 2152 C CA . SER A 1 276 ? -15.742 -5.451 20.500 1.00 95.00 276 SER A CA 1
ATOM 2153 C C . SER A 1 276 ? -16.735 -6.113 21.464 1.00 95.00 276 SER A C 1
ATOM 2155 O O . SER A 1 276 ? -17.014 -7.309 21.348 1.00 95.00 276 SER A O 1
ATOM 2157 N N . ALA A 1 277 ? -17.337 -5.339 22.369 1.00 96.69 277 ALA A N 1
ATOM 2158 C CA . ALA A 1 277 ? -18.336 -5.822 23.316 1.00 96.69 277 ALA A CA 1
ATOM 2159 C C . ALA A 1 277 ? -19.577 -6.391 22.599 1.00 96.69 277 ALA A C 1
ATOM 2161 O O . ALA A 1 277 ? -20.011 -7.505 22.901 1.00 96.69 277 ALA A O 1
ATOM 2162 N N . LEU A 1 278 ? -20.097 -5.686 21.587 1.00 95.75 278 LEU A N 1
ATOM 2163 C CA . LEU A 1 278 ? -21.197 -6.159 20.737 1.00 95.75 278 LEU A CA 1
ATOM 2164 C C . LEU A 1 278 ? -20.824 -7.412 19.937 1.00 95.75 278 LEU A C 1
ATOM 2166 O O . LEU A 1 278 ? -21.614 -8.355 19.840 1.00 95.75 278 LEU A O 1
ATOM 2170 N N . ALA A 1 279 ? -19.612 -7.464 19.380 1.00 95.94 279 ALA A N 1
ATOM 2171 C CA . ALA A 1 279 ? -19.130 -8.644 18.668 1.00 95.94 279 ALA A CA 1
ATOM 2172 C C . ALA A 1 279 ? -19.055 -9.873 19.591 1.00 95.94 279 ALA A C 1
ATOM 2174 O O . ALA A 1 279 ? -19.466 -10.967 19.197 1.00 95.94 279 ALA A O 1
ATOM 2175 N N . LEU A 1 280 ? -18.590 -9.697 20.833 1.00 96.31 280 LEU A N 1
ATOM 2176 C CA . LEU A 1 280 ? -18.559 -10.754 21.844 1.00 96.31 280 LEU A CA 1
ATOM 2177 C C . LEU A 1 280 ? -19.967 -11.203 22.259 1.00 96.31 280 LEU A C 1
ATOM 2179 O O . LEU A 1 280 ? -20.187 -12.410 22.360 1.00 96.31 280 LEU A O 1
ATOM 2183 N N . LEU A 1 281 ? -20.933 -10.288 22.419 1.00 95.62 281 LEU A N 1
ATOM 2184 C CA . LEU A 1 281 ? -22.340 -10.640 22.670 1.00 95.62 281 LEU A CA 1
ATOM 2185 C C . LEU A 1 281 ? -22.933 -11.480 21.530 1.00 95.62 281 LEU A C 1
ATOM 2187 O O . LEU A 1 281 ? -23.523 -12.536 21.769 1.00 95.62 281 LEU A O 1
ATOM 2191 N N . ASN A 1 282 ? -22.730 -11.058 20.282 1.00 94.25 282 ASN A N 1
ATOM 2192 C CA . ASN A 1 282 ? -23.208 -11.787 19.104 1.00 94.25 282 ASN A CA 1
ATOM 2193 C C . ASN A 1 282 ? -22.538 -13.163 18.968 1.00 94.25 282 ASN A C 1
ATOM 2195 O O . ASN A 1 282 ? -23.184 -14.161 18.622 1.00 94.25 282 ASN A O 1
ATOM 2199 N N . LYS A 1 283 ? -21.245 -13.249 19.296 1.00 95.06 283 LYS A N 1
ATOM 2200 C CA . LYS A 1 283 ? -20.519 -14.519 19.361 1.00 95.06 283 LYS A CA 1
ATOM 2201 C C . LYS A 1 283 ? -21.058 -15.417 20.474 1.00 95.06 283 LYS A C 1
ATOM 2203 O O . LYS A 1 283 ? -21.255 -16.601 20.240 1.00 95.06 283 LYS A O 1
ATOM 2208 N N . ALA A 1 284 ? -21.351 -14.875 21.654 1.00 95.06 284 ALA A N 1
ATOM 2209 C CA . ALA A 1 284 ? -21.942 -15.637 22.751 1.00 95.06 284 ALA A CA 1
ATOM 2210 C C . ALA A 1 284 ? -23.313 -16.205 22.355 1.00 95.06 284 ALA A C 1
ATOM 2212 O O . ALA A 1 284 ? -23.568 -17.389 22.561 1.00 95.06 284 ALA A O 1
ATOM 2213 N N . LYS A 1 285 ? -24.161 -15.397 21.706 1.00 94.19 285 LYS A N 1
ATOM 2214 C CA . LYS A 1 285 ? -25.475 -15.823 21.200 1.00 94.19 285 LYS A CA 1
ATOM 2215 C C . LYS A 1 285 ? -25.372 -16.965 20.189 1.00 94.19 285 LYS A C 1
ATOM 2217 O O . LYS A 1 285 ? -26.070 -17.968 20.317 1.00 94.19 285 LYS A O 1
ATOM 2222 N N . SER A 1 286 ? -24.497 -16.826 19.195 1.00 94.44 286 SER A N 1
ATOM 2223 C CA . SER A 1 286 ? -24.302 -17.854 18.164 1.00 94.44 286 SER A CA 1
ATOM 2224 C C . SER A 1 286 ? -23.672 -19.132 18.729 1.00 94.44 286 SER A C 1
ATOM 2226 O O . SER A 1 286 ? -24.179 -20.221 18.462 1.00 94.44 286 SER A O 1
ATOM 2228 N N . SER A 1 287 ? -22.649 -19.024 19.582 1.00 94.12 287 SER A N 1
ATOM 2229 C CA . SER A 1 287 ? -22.054 -20.173 20.279 1.00 94.12 287 SER A CA 1
ATOM 2230 C C . SER A 1 287 ? -23.054 -20.892 21.188 1.00 94.12 287 SER A C 1
ATOM 2232 O O . SER A 1 287 ? -23.051 -22.117 21.243 1.00 94.12 287 SER A O 1
ATOM 2234 N N . ALA A 1 288 ? -23.960 -20.164 21.849 1.00 94.00 288 ALA A N 1
ATOM 2235 C CA . ALA A 1 288 ? -24.999 -20.769 22.681 1.00 94.00 288 ALA A CA 1
ATOM 2236 C C . ALA A 1 288 ? -25.951 -21.644 21.861 1.00 94.00 288 ALA A C 1
ATOM 2238 O O . ALA A 1 288 ? -26.377 -22.698 22.329 1.00 94.00 288 ALA A O 1
ATOM 2239 N N . GLN A 1 289 ? -26.271 -21.232 20.632 1.00 93.62 289 GLN A N 1
ATOM 2240 C CA . GLN A 1 289 ? -27.075 -22.048 19.727 1.00 93.62 289 GLN A CA 1
ATOM 2241 C C . GLN A 1 289 ? -26.326 -23.312 19.293 1.00 93.62 289 GLN A C 1
ATOM 2243 O O . GLN A 1 289 ? -26.915 -24.389 19.254 1.00 93.62 289 GLN A O 1
ATOM 2248 N N . VAL A 1 290 ? -25.026 -23.197 19.009 1.00 93.62 290 VAL A N 1
ATOM 2249 C CA . VAL A 1 290 ? -24.177 -24.348 18.670 1.00 93.62 290 VAL A CA 1
ATOM 2250 C C . VAL A 1 290 ? -24.108 -25.339 19.833 1.00 93.62 290 VAL A C 1
ATOM 2252 O O . VAL A 1 290 ? -24.282 -26.535 19.614 1.00 93.62 290 VAL A O 1
ATOM 2255 N N . ASP A 1 291 ? -23.921 -24.859 21.063 1.00 93.31 291 ASP A N 1
ATOM 2256 C CA . ASP A 1 291 ? -23.885 -25.707 22.258 1.00 93.31 291 ASP A CA 1
ATOM 2257 C C . ASP A 1 291 ? -25.220 -26.430 22.490 1.00 93.31 291 ASP A C 1
ATOM 2259 O O . ASP A 1 291 ? -25.228 -27.639 22.727 1.00 93.31 291 ASP A O 1
ATOM 2263 N N . LYS A 1 292 ? -26.353 -25.726 22.339 1.00 92.44 292 LYS A N 1
ATOM 2264 C CA . LYS A 1 292 ? -27.696 -26.328 22.423 1.00 92.44 292 LYS A CA 1
ATOM 2265 C C . LYS A 1 292 ? -27.888 -27.431 21.385 1.00 92.44 292 LYS A C 1
ATOM 2267 O O . LYS A 1 292 ? -28.309 -28.527 21.742 1.00 92.44 292 LYS A O 1
ATOM 2272 N N . ASN A 1 293 ? -27.537 -27.159 20.129 1.00 91.12 293 ASN A N 1
ATOM 2273 C CA . ASN A 1 293 ? -27.672 -28.125 19.041 1.00 91.12 293 ASN A CA 1
ATOM 2274 C C . ASN A 1 293 ? -26.779 -29.355 19.269 1.00 91.12 293 ASN A C 1
ATOM 2276 O O . ASN A 1 293 ? -27.229 -30.479 19.077 1.00 91.12 293 ASN A O 1
ATOM 2280 N N . ALA A 1 294 ? -25.538 -29.158 19.726 1.00 90.38 294 ALA A N 1
ATOM 2281 C CA . ALA A 1 294 ? -24.617 -30.252 20.024 1.00 90.38 294 ALA A CA 1
ATOM 2282 C C . ALA A 1 294 ? -25.102 -31.114 21.203 1.00 90.38 294 ALA A C 1
ATOM 2284 O O . ALA A 1 294 ? -24.977 -32.337 21.174 1.00 90.38 294 ALA A O 1
ATOM 2285 N N . ALA A 1 295 ? -25.683 -30.498 22.237 1.00 90.38 295 ALA A N 1
ATOM 2286 C CA . ALA A 1 295 ? -26.281 -31.225 23.353 1.00 90.38 295 ALA A CA 1
ATOM 2287 C C . ALA A 1 295 ? -27.549 -31.989 22.938 1.00 90.38 295 ALA A C 1
ATOM 2289 O O . ALA A 1 295 ? -27.783 -33.100 23.414 1.00 90.38 295 ALA A O 1
ATOM 2290 N N . GLU A 1 296 ? -28.364 -31.420 22.047 1.00 90.12 296 GLU A N 1
ATOM 2291 C CA . GLU A 1 296 ? -29.516 -32.114 21.473 1.00 90.12 296 GLU A CA 1
ATOM 2292 C C . GLU A 1 296 ? -29.079 -33.307 20.616 1.00 90.12 296 GLU A C 1
ATOM 2294 O O . GLU A 1 296 ? -29.616 -34.400 20.786 1.00 90.12 296 GLU A O 1
ATOM 2299 N N . GLU A 1 297 ? -28.060 -33.139 19.774 1.00 87.88 297 GLU A N 1
ATOM 2300 C CA . GLU A 1 297 ? -27.476 -34.218 18.973 1.00 87.88 297 GLU A CA 1
ATOM 2301 C C . GLU A 1 297 ? -26.860 -35.319 19.848 1.00 87.88 297 GLU A C 1
ATOM 2303 O O . GLU A 1 297 ? -27.023 -36.496 19.551 1.00 87.88 297 GLU A O 1
ATOM 2308 N N . ALA A 1 298 ? -26.240 -34.976 20.981 1.00 87.00 298 ALA A N 1
ATOM 2309 C CA . ALA A 1 298 ? -25.746 -35.967 21.938 1.00 87.00 298 ALA A CA 1
ATOM 2310 C C . ALA A 1 298 ? -26.877 -36.753 22.633 1.00 87.00 298 ALA A C 1
ATOM 2312 O O . ALA A 1 298 ? -26.704 -37.927 22.958 1.00 87.00 298 ALA A O 1
ATOM 2313 N N . ARG A 1 299 ? -28.040 -36.128 22.867 1.00 87.88 299 ARG A N 1
ATOM 2314 C CA . ARG A 1 299 ? -29.223 -36.779 23.470 1.00 87.88 299 ARG A CA 1
ATOM 2315 C C . ARG A 1 299 ? -30.025 -37.602 22.474 1.00 87.88 299 ARG A C 1
ATOM 2317 O O . ARG A 1 299 ? -30.643 -38.595 22.847 1.00 87.88 299 ARG A O 1
ATOM 2324 N N . ARG A 1 300 ? -30.061 -37.154 21.224 1.00 84.44 300 ARG A N 1
ATOM 2325 C CA . ARG A 1 300 ? -30.726 -37.807 20.100 1.00 84.44 300 ARG A CA 1
ATOM 2326 C C . ARG A 1 300 ? -29.687 -38.004 19.007 1.00 84.44 300 ARG A C 1
ATOM 2328 O O . ARG A 1 300 ? -29.757 -37.303 17.992 1.00 84.44 300 ARG A O 1
ATOM 2335 N N . PRO A 1 301 ? -28.724 -38.925 19.209 1.00 71.88 301 PRO A N 1
ATOM 2336 C CA . PRO A 1 301 ? -27.755 -39.220 18.174 1.00 71.88 301 PRO A CA 1
ATOM 2337 C C . PRO A 1 301 ? -28.551 -39.630 16.947 1.00 71.88 301 PRO A C 1
ATOM 2339 O O . PRO A 1 301 ? -29.306 -40.607 16.973 1.00 71.88 301 PRO A O 1
ATOM 2342 N N . ARG A 1 302 ? -28.446 -38.831 15.882 1.00 67.38 302 ARG A N 1
ATOM 2343 C CA . ARG A 1 302 ? -29.008 -39.223 14.594 1.00 67.38 302 ARG A CA 1
ATOM 2344 C C . ARG A 1 302 ? -28.432 -40.600 14.281 1.00 67.38 302 ARG A C 1
ATOM 2346 O O . ARG A 1 302 ? -27.249 -40.810 14.564 1.00 67.38 302 ARG A O 1
ATOM 2353 N N . PRO A 1 303 ? -29.229 -41.539 13.744 1.00 63.84 303 PRO A N 1
ATOM 2354 C CA . PRO A 1 303 ? -28.696 -42.823 13.337 1.00 63.84 303 PRO A CA 1
ATOM 2355 C C . PRO A 1 303 ? -27.513 -42.542 12.419 1.00 63.84 303 PRO A C 1
ATOM 2357 O O . PRO A 1 303 ? -27.671 -41.999 11.324 1.00 63.84 303 PRO A O 1
ATOM 2360 N N . VAL A 1 304 ? -26.312 -42.837 12.918 1.00 56.94 304 VAL A N 1
ATOM 2361 C CA . VAL A 1 304 ? -25.109 -42.818 12.104 1.00 56.94 304 VAL A CA 1
ATOM 2362 C C . VAL A 1 304 ? -25.418 -43.843 11.037 1.00 56.94 304 VAL A C 1
ATOM 2364 O O . VAL A 1 304 ? -25.578 -45.022 11.359 1.00 56.94 304 VAL A O 1
ATOM 2367 N N . TYR A 1 305 ? -25.607 -43.394 9.794 1.00 49.12 305 TYR A N 1
ATOM 2368 C CA . TYR A 1 305 ? -25.708 -44.311 8.674 1.00 49.12 305 TYR A CA 1
ATOM 2369 C C . TYR A 1 305 ? -24.397 -45.079 8.706 1.00 49.12 305 TYR A C 1
ATOM 2371 O O . TYR A 1 305 ? -23.335 -44.537 8.397 1.00 49.12 305 TYR A O 1
ATOM 2379 N N . ARG A 1 306 ? -24.453 -46.296 9.248 1.00 44.59 306 ARG A N 1
ATOM 2380 C CA . ARG A 1 306 ? -23.311 -47.180 9.350 1.00 44.59 306 ARG A CA 1
ATOM 2381 C C . ARG A 1 306 ? -22.995 -47.471 7.900 1.00 44.59 306 ARG A C 1
ATOM 2383 O O . ARG A 1 306 ? -23.675 -48.284 7.278 1.00 44.59 306 ARG A O 1
ATOM 2390 N N . SER A 1 307 ? -22.040 -46.737 7.335 1.00 51.53 307 SER A N 1
ATOM 2391 C CA . SER A 1 307 ? -21.407 -47.124 6.089 1.00 51.53 307 SER A CA 1
ATOM 2392 C C . SER A 1 307 ? -20.993 -48.564 6.326 1.00 51.53 307 SER A C 1
ATOM 2394 O O . SER A 1 307 ? -20.130 -48.837 7.163 1.00 51.53 307 SER A O 1
ATOM 2396 N N . SER A 1 308 ? -21.736 -49.486 5.712 1.00 46.47 308 SER A N 1
ATOM 2397 C CA . SER A 1 308 ? -21.438 -50.908 5.787 1.00 46.47 308 SER A CA 1
ATOM 2398 C C . SER A 1 308 ? -19.964 -51.072 5.433 1.00 46.47 308 SER A C 1
ATOM 2400 O O . SER A 1 308 ? -19.474 -50.279 4.622 1.00 46.47 308 SER A O 1
ATOM 2402 N N . PRO A 1 309 ? -19.239 -52.035 6.028 1.00 44.31 309 PRO A N 1
ATOM 2403 C CA . PRO A 1 309 ? -17.871 -52.304 5.624 1.00 44.31 309 PRO A CA 1
ATOM 2404 C C . PRO A 1 309 ? -17.897 -52.519 4.114 1.00 44.31 309 PRO A C 1
ATOM 2406 O O . PRO A 1 309 ? -18.453 -53.507 3.632 1.00 44.31 309 PRO A O 1
ATOM 2409 N N . SER A 1 310 ? -17.399 -51.547 3.353 1.00 43.12 310 SER A N 1
ATOM 2410 C CA . SER A 1 310 ? -17.239 -51.727 1.928 1.00 43.12 310 SER A CA 1
ATOM 2411 C C . SER A 1 310 ? -16.193 -52.817 1.807 1.00 43.12 310 SER A C 1
ATOM 2413 O O . SER A 1 310 ? -15.027 -52.640 2.165 1.00 43.12 310 SER A O 1
ATOM 2415 N N . HIS A 1 311 ? -16.642 -53.994 1.372 1.00 43.84 311 HIS A N 1
ATOM 2416 C CA . HIS A 1 311 ? -15.743 -55.012 0.880 1.00 43.84 311 HIS A CA 1
ATOM 2417 C C . HIS A 1 311 ? -14.798 -54.326 -0.100 1.00 43.84 311 HIS A C 1
ATOM 2419 O O . HIS A 1 311 ? -15.211 -53.727 -1.095 1.00 43.84 311 HIS A O 1
ATOM 2425 N N . ARG A 1 312 ? -13.521 -54.365 0.269 1.00 43.66 312 ARG A N 1
ATOM 2426 C CA . ARG A 1 312 ? -12.385 -53.909 -0.508 1.00 43.66 312 ARG A CA 1
ATOM 2427 C C . ARG A 1 312 ? -12.409 -54.655 -1.842 1.00 43.66 312 ARG A C 1
ATOM 2429 O O . ARG A 1 312 ? -11.866 -55.747 -1.944 1.00 43.66 312 ARG A O 1
ATOM 2436 N N . SER A 1 313 ? -13.060 -54.078 -2.847 1.00 38.44 313 SER A N 1
ATOM 2437 C CA . SER A 1 313 ? -12.791 -54.410 -4.238 1.00 38.44 313 SER A CA 1
ATOM 2438 C C . SER A 1 313 ? -11.770 -53.403 -4.741 1.00 38.44 313 SER A C 1
ATOM 2440 O O . SER A 1 313 ? -11.993 -52.198 -4.844 1.00 38.44 313 SER A O 1
ATOM 2442 N N . THR A 1 314 ? -10.572 -53.924 -4.948 1.00 46.34 314 THR A N 1
ATOM 2443 C CA . THR A 1 314 ? -9.489 -53.277 -5.662 1.00 46.34 314 THR A CA 1
ATOM 2444 C C . THR A 1 314 ? -9.965 -53.075 -7.098 1.00 46.34 314 THR A C 1
ATOM 2446 O O . THR A 1 314 ? -9.925 -54.003 -7.899 1.00 46.34 314 THR A O 1
ATOM 2449 N N . TYR A 1 315 ? -10.449 -51.881 -7.430 1.00 36.38 315 TYR A N 1
ATOM 2450 C CA . TYR A 1 315 ? -10.520 -51.457 -8.823 1.00 36.38 315 TYR A CA 1
ATOM 2451 C C . TYR A 1 315 ? -10.237 -49.962 -8.929 1.00 36.38 315 TYR A C 1
ATOM 2453 O O . TYR A 1 315 ? -11.044 -49.102 -8.582 1.00 36.38 315 TYR A O 1
ATOM 2461 N N . SER A 1 316 ? -9.025 -49.668 -9.388 1.00 43.31 316 SER A N 1
ATOM 2462 C CA . SER A 1 316 ? -8.614 -48.360 -9.868 1.00 43.31 316 SER A CA 1
ATOM 2463 C C . SER A 1 316 ? -9.446 -48.001 -11.099 1.00 43.31 316 SER A C 1
ATOM 2465 O O . SER A 1 316 ? -9.313 -48.630 -12.147 1.00 43.31 316 SER A O 1
ATOM 2467 N N . GLY A 1 317 ? -10.288 -46.979 -10.986 1.00 35.22 317 GLY A N 1
ATOM 2468 C CA . GLY A 1 317 ? -11.048 -46.446 -12.108 1.00 35.22 317 GLY A CA 1
ATOM 2469 C C . GLY A 1 317 ? -11.286 -44.962 -11.909 1.00 35.22 317 GLY A C 1
ATOM 2470 O O . GLY A 1 317 ? -12.113 -44.551 -11.104 1.00 35.22 317 GLY A O 1
ATOM 2471 N N . SER A 1 318 ? -10.518 -44.151 -12.624 1.00 44.72 318 SER A N 1
ATOM 2472 C CA . SER A 1 318 ? -10.697 -42.710 -12.711 1.00 44.72 318 SER A CA 1
ATOM 2473 C C . SER A 1 318 ? -12.093 -42.361 -13.236 1.00 44.72 318 SER A C 1
ATOM 2475 O O . SER A 1 318 ? -12.533 -42.919 -14.238 1.00 44.72 318 SER A O 1
ATOM 2477 N N . ARG A 1 319 ? -12.760 -41.382 -12.609 1.00 36.75 319 ARG A N 1
ATOM 2478 C CA . ARG A 1 319 ? -13.483 -40.297 -13.300 1.00 36.75 319 ARG A CA 1
ATOM 2479 C C . ARG A 1 319 ? -14.046 -39.277 -12.312 1.00 36.75 319 ARG A C 1
ATOM 2481 O O . ARG A 1 319 ? -14.786 -39.592 -11.389 1.00 36.75 319 ARG A O 1
ATOM 2488 N N . ARG A 1 320 ? -13.673 -38.025 -12.577 1.00 42.91 320 ARG A N 1
ATOM 2489 C CA . ARG A 1 320 ? -14.301 -36.797 -12.088 1.00 42.91 320 ARG A CA 1
ATOM 2490 C C . ARG A 1 320 ? -15.813 -36.858 -12.290 1.00 42.91 320 ARG A C 1
ATOM 2492 O O . ARG A 1 320 ? -16.257 -37.163 -13.394 1.00 42.91 320 ARG A O 1
ATOM 2499 N N . SER A 1 321 ? -16.573 -36.434 -11.289 1.00 33.34 321 SER A N 1
ATOM 2500 C CA . SER A 1 321 ? -17.847 -35.745 -11.496 1.00 33.34 321 SER A CA 1
ATOM 2501 C C . SER A 1 321 ? -18.119 -34.807 -10.326 1.00 33.34 321 SER A C 1
ATOM 2503 O O . SER A 1 321 ? -18.106 -35.181 -9.158 1.00 33.34 321 SER A O 1
ATOM 2505 N N . THR A 1 322 ? -18.256 -33.548 -10.704 1.00 42.31 322 THR A N 1
ATOM 2506 C CA . THR A 1 322 ? -18.498 -32.341 -9.926 1.00 42.31 322 THR A CA 1
ATOM 2507 C C . THR A 1 322 ? -19.983 -32.182 -9.615 1.00 42.31 322 THR A C 1
ATOM 2509 O O . THR A 1 322 ? -20.791 -32.113 -10.533 1.00 42.31 322 THR A O 1
ATOM 2512 N N . SER A 1 323 ? -20.312 -32.006 -8.338 1.00 32.34 323 SER A N 1
ATOM 2513 C CA . SER A 1 323 ? -21.494 -31.287 -7.835 1.00 32.34 323 SER A CA 1
ATOM 2514 C C . SER A 1 323 ? -21.198 -30.995 -6.359 1.00 32.34 323 SER A C 1
ATOM 2516 O O . SER A 1 323 ? -20.950 -31.920 -5.599 1.00 32.34 323 SER A O 1
ATOM 2518 N N . GLY A 1 324 ? -21.030 -29.767 -5.883 1.00 40.88 324 GLY A N 1
ATOM 2519 C CA . GLY A 1 324 ? -21.914 -28.628 -6.068 1.00 40.88 324 GLY A CA 1
ATOM 2520 C C . GLY A 1 324 ? -22.537 -28.306 -4.710 1.00 40.88 324 GLY A C 1
ATOM 2521 O O . GLY A 1 324 ? -23.707 -28.586 -4.507 1.00 40.88 324 GLY A O 1
ATOM 2522 N N . PHE A 1 325 ? -21.754 -27.756 -3.773 1.00 33.94 325 PHE A N 1
ATOM 2523 C CA . PHE A 1 325 ? -22.284 -27.124 -2.560 1.00 33.94 325 PHE A CA 1
ATOM 2524 C C . PHE A 1 325 ? -21.430 -25.904 -2.198 1.00 33.94 325 PHE A C 1
ATOM 2526 O O . PHE A 1 325 ? -20.295 -26.011 -1.737 1.00 33.94 325 PHE A O 1
ATOM 2533 N N . LYS A 1 326 ? -21.993 -24.723 -2.476 1.00 42.09 326 LYS A N 1
ATOM 2534 C CA . LYS A 1 326 ? -21.526 -23.420 -2.000 1.00 42.09 326 LYS A CA 1
ATOM 2535 C C . LYS A 1 326 ? -21.811 -23.336 -0.500 1.00 42.09 326 LYS A C 1
ATOM 2537 O O . LYS A 1 326 ? -22.972 -23.343 -0.106 1.00 42.09 326 LYS A O 1
ATOM 2542 N N . VAL A 1 327 ? -20.772 -23.181 0.313 1.00 39.78 327 VAL A N 1
ATOM 2543 C CA . VAL A 1 327 ? -20.887 -22.657 1.680 1.00 39.78 327 VAL A CA 1
ATOM 2544 C C . VAL A 1 327 ? -20.096 -21.357 1.724 1.00 39.78 327 VAL A C 1
ATOM 2546 O O . VAL A 1 327 ? -18.926 -21.318 1.345 1.00 39.78 327 VAL A O 1
ATOM 2549 N N . GLY A 1 328 ? -20.785 -20.281 2.102 1.00 34.62 328 GLY A N 1
ATOM 2550 C CA . GLY A 1 328 ? -20.261 -18.922 2.142 1.00 34.62 328 GLY A CA 1
ATOM 2551 C C . GLY A 1 328 ? -19.027 -18.810 3.031 1.00 34.62 328 GLY A C 1
ATOM 2552 O O . GLY A 1 328 ? -19.090 -19.025 4.240 1.00 34.62 328 GLY A O 1
ATOM 2553 N N . GLY A 1 329 ? -17.904 -18.451 2.413 1.00 31.50 329 GLY A N 1
ATOM 2554 C CA . GLY A 1 329 ? 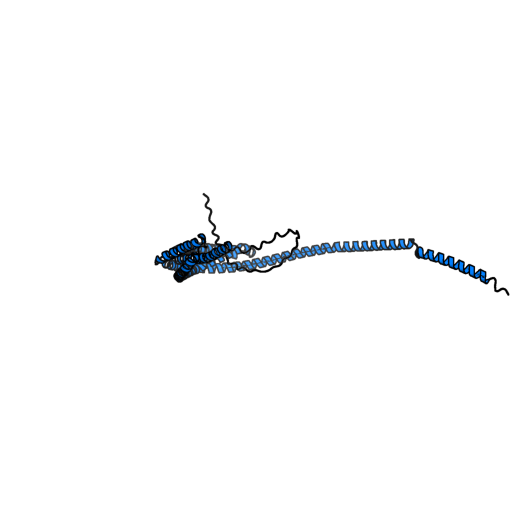-16.682 -18.059 3.098 1.00 31.50 329 GLY A CA 1
ATOM 2555 C C . GLY A 1 329 ? -16.816 -16.640 3.638 1.00 31.50 329 GLY A C 1
ATOM 2556 O O . GLY A 1 329 ? -16.629 -15.673 2.906 1.00 31.50 329 GLY A O 1
ATOM 2557 N N . GLY A 1 330 ? -17.137 -16.526 4.926 1.00 35.72 330 GLY A N 1
ATOM 2558 C CA . GLY A 1 330 ? -16.931 -15.305 5.699 1.00 35.72 330 GLY A CA 1
ATOM 2559 C C . GLY A 1 330 ? -15.435 -15.097 5.931 1.00 35.72 330 GLY A C 1
ATOM 2560 O O . GLY A 1 330 ? -14.772 -15.936 6.545 1.00 35.72 330 GLY A O 1
ATOM 2561 N N . GLY A 1 331 ? -14.909 -13.996 5.397 1.00 32.59 331 GLY A N 1
ATOM 2562 C CA . GLY A 1 331 ? -13.509 -13.606 5.494 1.00 32.59 331 GLY A CA 1
ATOM 2563 C C . GLY A 1 331 ? -13.047 -13.471 6.944 1.00 32.59 331 GLY A C 1
ATOM 2564 O O . GLY A 1 331 ? -13.618 -12.723 7.735 1.00 32.59 331 GLY A O 1
ATOM 2565 N N . ARG A 1 332 ? -11.984 -14.201 7.284 1.00 34.03 332 ARG A N 1
ATOM 2566 C CA . ARG A 1 332 ? -11.207 -13.984 8.502 1.00 34.03 332 ARG A CA 1
ATOM 2567 C C . ARG A 1 332 ? -10.181 -12.889 8.234 1.00 34.03 332 ARG A C 1
ATOM 2569 O O . ARG A 1 332 ? -9.319 -13.051 7.375 1.00 34.03 332 ARG A O 1
ATOM 2576 N N . PHE A 1 333 ? -10.259 -11.813 9.009 1.00 36.00 333 PHE A N 1
ATOM 2577 C CA . PHE A 1 333 ? -9.160 -10.872 9.193 1.00 36.00 333 PHE A CA 1
ATOM 2578 C C . PHE A 1 333 ? -7.995 -11.601 9.877 1.00 36.00 333 PHE A C 1
ATOM 2580 O O . PHE A 1 333 ? -8.112 -12.074 11.008 1.00 36.00 333 PHE A O 1
ATOM 2587 N N . SER A 1 334 ? -6.884 -11.7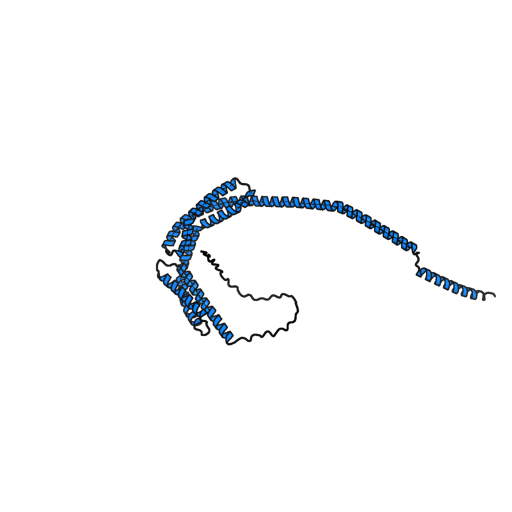21 9.155 1.00 35.34 334 SER A N 1
ATOM 2588 C CA . SER A 1 334 ? -5.583 -12.143 9.666 1.00 35.34 334 SER A CA 1
ATOM 2589 C C . SER A 1 334 ? -4.845 -10.892 10.145 1.00 35.34 334 SER A C 1
ATOM 2591 O O . SER A 1 334 ? -4.347 -10.109 9.343 1.00 35.34 334 SER A O 1
ATOM 2593 N N . GLY A 1 335 ? -4.835 -10.675 11.460 1.00 33.62 335 GLY A N 1
ATOM 2594 C CA . GLY A 1 335 ? -3.935 -9.734 12.121 1.00 33.62 335 GLY A CA 1
ATOM 2595 C C . GLY A 1 335 ? -2.647 -10.460 12.490 1.00 33.62 335 GLY A C 1
ATOM 2596 O O . GLY A 1 335 ? -2.592 -11.141 13.512 1.00 33.62 335 GLY A O 1
ATOM 2597 N N . GLY A 1 336 ? -1.633 -10.360 11.632 1.00 31.22 336 GLY A N 1
ATOM 2598 C CA . GLY A 1 336 ? -0.281 -10.839 11.903 1.00 31.22 336 GLY A CA 1
ATOM 2599 C C . GLY A 1 336 ? 0.482 -9.833 12.760 1.00 31.22 336 GLY A C 1
ATOM 2600 O O . GLY A 1 336 ? 1.045 -8.878 12.236 1.00 31.22 336 GLY A O 1
ATOM 2601 N N . GLY A 1 337 ? 0.495 -10.046 14.075 1.00 30.52 337 GLY A N 1
ATOM 2602 C CA . GLY A 1 337 ? 1.399 -9.366 14.999 1.00 30.52 337 GLY A CA 1
ATOM 2603 C C . GLY A 1 337 ? 2.717 -10.129 15.090 1.00 30.52 337 GLY A C 1
ATOM 2604 O O . GLY A 1 337 ? 2.764 -11.212 15.668 1.00 30.52 337 GLY A O 1
ATOM 2605 N N . ALA A 1 338 ? 3.779 -9.573 14.510 1.00 34.16 338 ALA A N 1
ATOM 2606 C CA . ALA A 1 338 ? 5.140 -10.054 14.693 1.00 34.16 338 ALA A CA 1
ATOM 2607 C C . ALA A 1 338 ? 5.677 -9.573 16.051 1.00 34.16 338 ALA A C 1
ATOM 2609 O O . ALA A 1 338 ? 5.985 -8.396 16.238 1.00 34.16 338 ALA A O 1
ATOM 2610 N N . SER A 1 339 ? 5.791 -10.493 17.005 1.00 41.34 339 SER A N 1
ATOM 2611 C CA . SER A 1 339 ? 6.491 -10.291 18.271 1.00 41.34 339 SER A CA 1
ATOM 2612 C C . SER A 1 339 ? 8.000 -10.259 18.018 1.00 41.34 339 SER A C 1
ATOM 2614 O O . SER A 1 339 ? 8.594 -11.229 17.547 1.00 41.34 339 SER A O 1
ATOM 2616 N N . ARG A 1 340 ? 8.624 -9.124 18.350 1.00 38.03 340 ARG A N 1
ATOM 2617 C CA . ARG A 1 340 ? 10.077 -8.948 18.419 1.00 38.03 340 ARG A CA 1
ATOM 2618 C C . ARG A 1 340 ? 10.660 -9.879 19.483 1.00 38.03 340 ARG A C 1
ATOM 2620 O O . ARG A 1 340 ? 10.289 -9.801 20.651 1.00 38.03 340 ARG A O 1
ATOM 2627 N N . GLY A 1 341 ? 11.595 -10.729 19.071 1.00 32.78 341 GLY A N 1
ATOM 2628 C CA . GLY A 1 341 ? 12.466 -11.465 19.977 1.00 32.78 341 GLY A CA 1
ATOM 2629 C C . GLY A 1 341 ? 13.526 -10.533 20.557 1.00 32.78 341 GLY A C 1
ATOM 2630 O O . GLY A 1 341 ? 14.393 -10.055 19.831 1.00 32.78 341 GLY A O 1
ATOM 2631 N N . PHE A 1 342 ? 13.464 -10.306 21.865 1.00 35.75 342 PHE A N 1
ATOM 2632 C CA . PHE A 1 342 ? 14.621 -9.883 22.645 1.00 35.75 342 PHE A CA 1
ATOM 2633 C C . PHE A 1 342 ? 15.479 -11.121 22.928 1.00 35.75 342 PHE A C 1
ATOM 2635 O O . PHE A 1 342 ? 15.020 -12.079 23.553 1.00 35.75 342 PHE A O 1
ATOM 2642 N N . ARG A 1 343 ? 16.728 -11.106 22.455 1.00 38.25 343 ARG A N 1
ATOM 2643 C CA . ARG A 1 343 ? 17.819 -11.889 23.043 1.00 38.25 343 ARG A CA 1
ATOM 2644 C C . ARG A 1 343 ? 18.612 -10.969 23.973 1.00 38.25 343 ARG A C 1
ATOM 2646 O O . ARG A 1 343 ? 18.670 -9.768 23.728 1.00 38.25 343 ARG A O 1
ATOM 2653 N N . LYS A 1 344 ? 19.124 -11.590 25.037 1.00 42.53 344 LYS A N 1
ATOM 2654 C CA . LYS A 1 344 ? 20.005 -11.031 26.068 1.00 42.53 344 LYS A CA 1
ATOM 2655 C C . LYS A 1 344 ? 21.182 -10.258 25.497 1.00 42.53 344 LYS A C 1
ATOM 2657 O O . LYS A 1 344 ? 21.702 -10.713 24.453 1.00 42.53 344 LYS A O 1
#

Sequence (344 aa):
MELNNATNAAEENLVFTKAVIAGMNGLIEFFGDKPYAQRLEERRLAEQKAAEEDRLRAEQTKTFLMFAVPTVAVLAVLGLIIACIAAKRRREGYLKGLFVQNERDIQRAKEYLVKATNAQLEARSRLVVLIAQNPTKSAWEDISTAINEAPVKINELISLLEKLEESHQSSTWRQAENESKTVSALLATAVALAGLADLVKKREQEITEARSKSPELANQYSATEQSVIE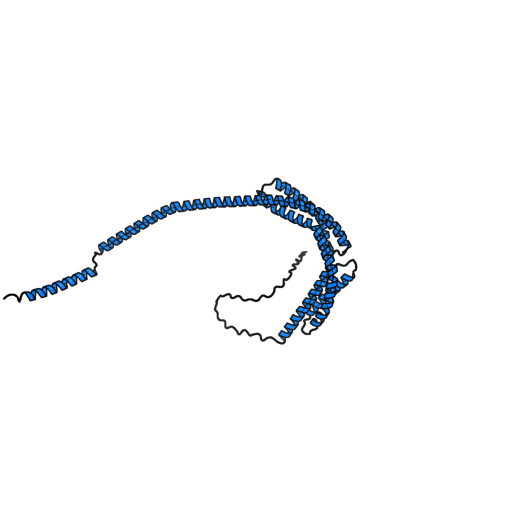TLRHKDVKDSTRQLLSQAKGKYNEAVATMEFGDGVNWLGVYALLTSALALLNKAKSSAQVDKNAAEEARRPRPVYRSSPSHRSTYSGSRRSTSGFKVGGGGRFSGGGASRGFRK

Secondary structure (DSSP, 8-state):
---SSHHHHHHHHHHHHHHHHHHHHHHHHHH-SS-HHHHHHHHHHHHHHHHHHHHHHHHHHHHHHHHHHHHHHHHHHHHHHHHHHHHHHHHHHHHHHHHHHHHHHHHHHHHHHHHHHHHHHHHHHHHHHHHHH---GGGTHHHHHHHHHHHHHHHHHHHHHHHHHHHHHHS-GGGHHHHHHHHHHHHHHHHHHHTHHHHHHHHHHHHHHHHHHHHHHHHHHHHHHHHHHHHHTSTTS-HHHHHHHHHHHHHHHHHHHHHTSGGG--HHHHHHHHHHHHHHHHHHHHHHHHHHHHHHHHHS-----------------------------PPP------------